Protein AF-A0A3D1Z0B0-F1 (afdb_monomer)

Nearest PDB structures (foldseek):
  8oh5-assembly1_C  TM=4.737E-01  e=5.377E-06  Sporomusa ovata DSM 2662
  5n0j-assembly1_A  TM=8.464E-01  e=1.042E-01  Gloeobacter violaceus
  5n0j-assembly1_B  TM=7.308E-01  e=3.661E-02  Gloeobacter violaceus
  5ode-assembly1_B  TM=6.772E-01  e=7.040E-02  Gloeobacter violaceus
  3l8k-assembly1_A-2  TM=6.356E-01  e=7.909E-01  Saccharolobus solfataricus

Radius of gyration: 23.48 Å; Cα contacts (8 Å, |Δi|>4): 221; chains: 1; bounding box: 60×48×61 Å

Structure (mmCIF, N/CA/C/O backbone):
data_AF-A0A3D1Z0B0-F1
#
_entry.id   AF-A0A3D1Z0B0-F1
#
loop_
_atom_site.group_PDB
_atom_site.id
_atom_site.type_symbol
_atom_site.label_atom_id
_atom_site.label_alt_id
_atom_site.label_comp_id
_atom_site.label_asym_id
_atom_site.label_entity_id
_atom_site.label_seq_id
_atom_site.pdbx_PDB_ins_code
_atom_site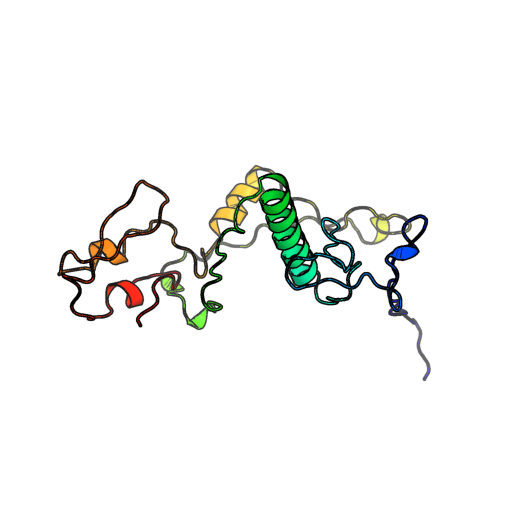.Cartn_x
_atom_site.Cartn_y
_atom_site.Cartn_z
_atom_site.occupancy
_atom_site.B_iso_or_equiv
_atom_site.auth_seq_id
_atom_site.auth_comp_id
_atom_site.auth_asym_id
_atom_site.auth_atom_id
_atom_site.pdbx_PDB_model_num
ATOM 1 N N . MET A 1 1 ? 37.638 -11.831 -15.487 1.00 73.69 1 MET A N 1
ATOM 2 C CA . MET A 1 1 ? 36.680 -12.890 -15.116 1.00 73.69 1 MET A CA 1
ATOM 3 C C . MET A 1 1 ? 36.140 -13.443 -16.421 1.00 73.69 1 MET A C 1
ATOM 5 O O . MET A 1 1 ? 35.772 -12.627 -17.257 1.00 73.69 1 MET A O 1
ATOM 9 N N . GLU A 1 2 ? 36.186 -14.752 -16.646 1.00 87.88 2 GLU A N 1
ATOM 10 C CA . GLU A 1 2 ? 35.577 -15.363 -17.839 1.00 87.88 2 GLU A CA 1
ATOM 11 C C . GLU A 1 2 ? 34.095 -15.653 -17.558 1.00 87.88 2 GLU A C 1
ATOM 13 O O . GLU A 1 2 ? 33.758 -16.053 -16.443 1.00 87.88 2 GLU A O 1
ATOM 18 N N . ALA A 1 3 ? 33.214 -15.383 -18.526 1.00 92.25 3 ALA A N 1
ATOM 19 C CA . ALA A 1 3 ? 31.772 -15.603 -18.416 1.00 92.25 3 ALA A CA 1
ATOM 20 C C . ALA A 1 3 ? 31.154 -15.909 -19.791 1.00 92.25 3 ALA A C 1
ATOM 22 O O . ALA A 1 3 ? 31.514 -15.268 -20.777 1.00 92.25 3 ALA A O 1
ATOM 23 N N . ASP A 1 4 ? 30.185 -16.831 -19.831 1.00 95.62 4 ASP A N 1
ATOM 24 C CA . ASP A 1 4 ? 29.448 -17.214 -21.050 1.00 95.62 4 ASP A CA 1
ATOM 25 C C . ASP A 1 4 ? 28.279 -16.269 -21.375 1.00 95.62 4 ASP A C 1
ATOM 27 O O . ASP A 1 4 ? 27.771 -16.236 -22.495 1.00 95.62 4 ASP A O 1
ATOM 31 N N . THR A 1 5 ? 27.789 -15.514 -20.389 1.00 93.00 5 THR A N 1
ATOM 32 C CA . THR A 1 5 ? 26.677 -14.568 -20.552 1.00 93.00 5 THR A CA 1
ATOM 33 C C . THR A 1 5 ? 26.830 -13.403 -19.587 1.00 93.00 5 THR A C 1
ATOM 35 O O . THR A 1 5 ? 27.118 -13.587 -18.405 1.00 93.00 5 THR A O 1
ATOM 38 N N . ILE A 1 6 ? 26.601 -12.193 -20.096 1.00 91.06 6 ILE A N 1
ATOM 39 C CA . ILE A 1 6 ? 26.592 -10.954 -19.321 1.00 91.06 6 ILE A CA 1
ATOM 40 C C . ILE A 1 6 ? 25.194 -10.353 -19.441 1.00 91.06 6 ILE A C 1
ATOM 42 O O . ILE A 1 6 ? 24.738 -10.069 -20.546 1.00 91.06 6 ILE A O 1
ATOM 46 N N . ILE A 1 7 ? 24.523 -10.154 -18.307 1.00 90.31 7 ILE A N 1
ATOM 47 C CA . ILE A 1 7 ? 23.238 -9.450 -18.234 1.00 90.31 7 ILE A CA 1
ATOM 48 C C . ILE A 1 7 ? 23.517 -8.075 -17.621 1.00 90.31 7 ILE A C 1
ATOM 50 O O . ILE A 1 7 ? 23.744 -7.990 -16.412 1.00 90.31 7 ILE A O 1
ATOM 54 N N . PRO A 1 8 ? 23.571 -7.000 -18.426 1.00 90.56 8 PRO A N 1
ATOM 55 C CA . PRO A 1 8 ? 23.844 -5.672 -17.902 1.00 90.56 8 PRO A CA 1
ATOM 56 C C . PRO A 1 8 ? 22.632 -5.155 -17.118 1.00 90.56 8 PRO A C 1
ATOM 58 O O . PRO A 1 8 ? 21.513 -5.129 -17.629 1.00 90.56 8 PRO A O 1
ATOM 61 N N . ALA A 1 9 ? 22.860 -4.704 -15.884 1.00 90.19 9 ALA A N 1
ATOM 62 C CA . ALA A 1 9 ? 21.860 -4.002 -15.084 1.00 90.19 9 ALA A CA 1
ATOM 63 C C . ALA A 1 9 ? 21.792 -2.532 -15.526 1.00 90.19 9 ALA A C 1
ATOM 65 O O . ALA A 1 9 ? 22.361 -1.646 -14.889 1.00 90.1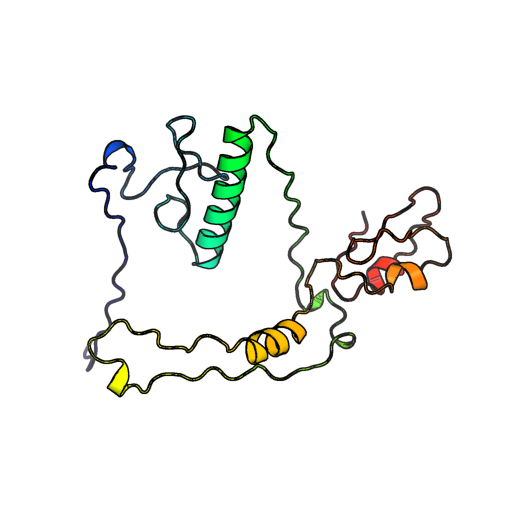9 9 ALA A O 1
ATOM 66 N N . ILE A 1 10 ? 21.169 -2.291 -16.680 1.00 89.06 10 ILE A N 1
ATOM 67 C CA . ILE A 1 10 ? 21.018 -0.945 -17.238 1.00 89.06 10 ILE A CA 1
ATOM 68 C C . ILE A 1 10 ? 19.952 -0.203 -16.425 1.00 89.06 10 ILE A C 1
ATOM 70 O O . ILE A 1 10 ? 18.845 -0.705 -16.242 1.00 89.06 10 ILE A O 1
ATOM 74 N N . GLY A 1 11 ? 20.310 0.977 -15.917 1.00 85.06 11 GLY A N 1
ATOM 75 C CA . GLY A 1 11 ? 19.377 1.864 -15.227 1.00 85.06 11 GLY A CA 1
ATOM 76 C C . GLY A 1 11 ? 18.392 2.545 -16.180 1.00 85.06 11 GLY A C 1
ATOM 77 O O . GLY A 1 11 ? 18.425 2.354 -17.394 1.00 85.06 11 GLY A O 1
ATOM 78 N N . GLN A 1 12 ? 17.535 3.385 -15.616 1.00 83.88 12 GLN A N 1
ATOM 79 C CA . GLN A 1 12 ? 16.580 4.208 -16.356 1.00 83.88 12 GLN A CA 1
ATOM 80 C C . GLN A 1 12 ? 16.857 5.692 -16.112 1.00 83.88 12 GLN A C 1
ATOM 82 O O . GLN A 1 12 ? 17.446 6.055 -15.094 1.00 83.88 12 GLN A O 1
ATOM 87 N N . GLY A 1 13 ? 16.430 6.535 -17.048 1.00 88.50 13 GLY A N 1
ATOM 88 C CA . GLY A 1 13 ? 16.487 7.988 -16.934 1.00 88.50 13 GLY A CA 1
ATOM 89 C C . GLY A 1 13 ? 15.228 8.598 -17.550 1.00 88.50 13 GLY A C 1
ATOM 90 O O . GLY A 1 13 ? 14.777 8.097 -18.587 1.00 88.50 13 GLY A O 1
ATOM 91 N N . PRO A 1 14 ? 14.636 9.638 -16.942 1.00 91.12 14 PRO A N 1
ATOM 92 C CA . PRO A 1 14 ? 13.489 10.308 -17.527 1.00 91.12 14 PRO A CA 1
ATOM 93 C C . PRO A 1 14 ? 13.824 10.954 -18.872 1.00 91.12 14 PRO A C 1
ATOM 95 O O . PRO A 1 14 ? 14.918 11.478 -19.082 1.00 91.12 14 PRO A O 1
ATOM 98 N N . ASN A 1 15 ? 12.850 10.961 -19.778 1.00 92.62 15 ASN A N 1
ATOM 99 C CA . ASN A 1 15 ? 12.904 11.802 -20.965 1.00 92.62 15 ASN A CA 1
ATOM 100 C C . ASN A 1 15 ? 12.218 13.136 -20.652 1.00 92.62 15 ASN A C 1
ATOM 102 O O . ASN A 1 15 ? 10.997 13.185 -20.519 1.00 92.62 15 ASN A O 1
ATOM 106 N N . PHE A 1 16 ? 13.009 14.204 -20.557 1.00 93.69 16 PHE A N 1
ATOM 107 C CA . PHE A 1 16 ? 12.535 15.547 -20.221 1.00 93.69 16 PHE A CA 1
ATOM 108 C C . PHE A 1 16 ? 12.068 16.376 -21.418 1.00 93.69 16 PHE A C 1
ATOM 110 O O . PHE A 1 16 ? 11.834 17.562 -21.236 1.00 93.69 16 PHE A O 1
ATOM 117 N N . GLY A 1 17 ? 11.942 15.816 -22.626 1.00 94.81 17 GLY A N 1
ATOM 118 C CA . GLY A 1 17 ? 11.555 16.598 -23.807 1.00 94.81 17 GLY A CA 1
ATOM 119 C C . GLY A 1 17 ? 10.292 17.445 -23.576 1.00 94.81 17 GLY A C 1
ATOM 120 O O . GLY A 1 17 ? 9.204 16.898 -23.405 1.00 94.81 17 GLY A O 1
ATOM 121 N N . GLY A 1 18 ? 10.440 18.775 -23.576 1.00 93.62 18 GLY A N 1
ATOM 122 C CA . GLY A 1 18 ? 9.375 19.753 -23.297 1.00 93.62 18 GLY A CA 1
ATOM 123 C C . GLY A 1 18 ? 9.112 20.062 -21.813 1.00 93.62 18 GLY A C 1
ATOM 124 O O . GLY A 1 18 ? 8.229 20.861 -21.501 1.00 93.62 18 GLY A O 1
ATOM 125 N N . LEU A 1 19 ? 9.857 19.442 -20.899 1.00 93.56 19 LEU A N 1
ATOM 126 C CA . LEU A 1 19 ? 9.786 19.577 -19.441 1.00 93.56 19 LEU A CA 1
ATOM 127 C C . LEU A 1 19 ? 11.162 19.895 -18.830 1.00 93.56 19 LEU A C 1
ATOM 129 O O . LEU A 1 19 ? 11.363 19.713 -17.632 1.00 93.56 19 LEU A O 1
ATOM 133 N N . GLU A 1 20 ? 12.106 20.400 -19.627 1.00 94.94 20 GLU A N 1
ATOM 134 C CA . GLU A 1 20 ? 13.500 20.633 -19.227 1.00 94.94 20 GLU A CA 1
ATOM 135 C C . GLU A 1 20 ? 13.613 21.583 -18.027 1.00 94.94 20 GLU A C 1
ATOM 137 O O . GLU A 1 20 ? 14.529 21.460 -17.224 1.00 94.94 20 GLU A O 1
ATOM 142 N N . LYS A 1 21 ? 12.650 22.497 -17.851 1.00 94.75 21 LYS A N 1
ATOM 143 C CA . LYS A 1 21 ? 12.609 23.409 -16.695 1.00 94.75 21 LYS A CA 1
ATOM 144 C C . LYS A 1 21 ? 12.440 22.708 -15.340 1.00 94.75 21 LYS A C 1
ATOM 146 O O . LYS A 1 21 ? 12.707 23.330 -14.318 1.00 94.75 21 LYS A O 1
ATOM 151 N N . PHE A 1 22 ? 11.948 21.469 -15.333 1.00 94.69 22 PHE A N 1
ATOM 152 C CA . PHE A 1 22 ? 11.741 20.671 -14.123 1.00 94.69 22 PHE A CA 1
ATOM 153 C C . PHE A 1 22 ? 12.875 19.679 -13.866 1.00 94.69 22 PHE A C 1
ATOM 155 O O . PHE A 1 22 ? 12.840 18.989 -12.849 1.00 94.69 22 PHE A O 1
ATOM 162 N N . GLU A 1 23 ? 13.843 19.582 -14.780 1.00 94.69 23 GLU A N 1
ATOM 163 C CA . GLU A 1 23 ? 15.004 18.719 -14.610 1.00 94.69 23 GLU A CA 1
ATOM 164 C C . GLU A 1 23 ? 15.924 19.293 -13.531 1.00 94.69 23 GLU A C 1
ATOM 166 O O . GLU A 1 23 ? 16.397 20.425 -13.612 1.00 94.69 23 GLU A O 1
ATOM 171 N N . ASP A 1 24 ? 16.161 18.487 -12.505 1.00 93.81 24 ASP A N 1
ATOM 172 C CA . ASP A 1 24 ? 17.084 18.751 -11.418 1.00 93.81 24 ASP A CA 1
ATOM 173 C C . ASP A 1 24 ? 17.893 17.479 -11.161 1.00 93.81 24 ASP A C 1
ATOM 175 O O . ASP A 1 24 ? 17.398 16.488 -10.613 1.00 93.81 24 ASP A O 1
ATOM 179 N N . ASN A 1 25 ? 19.147 17.490 -11.619 1.00 91.81 25 ASN A N 1
ATOM 180 C CA . ASN A 1 25 ? 20.082 16.374 -11.492 1.00 91.81 25 ASN A CA 1
ATOM 181 C C . ASN A 1 25 ? 19.520 15.051 -12.061 1.00 91.81 25 ASN A C 1
ATOM 183 O O . ASN A 1 25 ? 19.650 13.988 -11.447 1.00 91.81 25 ASN A O 1
ATOM 187 N N . GLY A 1 26 ? 18.875 15.124 -13.230 1.00 92.81 26 GLY A N 1
ATOM 188 C CA . GLY A 1 26 ? 18.271 13.981 -13.915 1.00 92.81 26 GLY A CA 1
ATOM 189 C C . GLY A 1 26 ? 16.902 13.532 -13.392 1.00 92.81 26 GLY A C 1
ATOM 190 O O . GLY A 1 26 ? 16.398 12.519 -13.874 1.00 92.81 26 GLY A O 1
ATOM 191 N N . TRP A 1 27 ? 16.281 14.259 -12.456 1.00 95.19 27 TRP A N 1
ATOM 192 C CA . TRP A 1 27 ? 14.971 13.931 -11.865 1.00 95.19 27 TRP A CA 1
ATOM 193 C C . TRP A 1 27 ? 14.082 15.171 -11.729 1.00 95.19 27 TRP A C 1
ATOM 195 O O . TRP A 1 27 ? 14.528 16.282 -11.987 1.00 95.19 27 TRP A O 1
ATOM 205 N N . ILE A 1 28 ? 12.828 14.998 -11.300 1.00 95.88 28 ILE A N 1
ATOM 206 C CA . ILE A 1 28 ? 11.980 16.111 -10.846 1.00 95.88 28 ILE A CA 1
ATOM 207 C C . ILE A 1 28 ? 12.005 16.173 -9.316 1.00 95.88 28 ILE A C 1
ATOM 209 O O . ILE A 1 28 ? 11.590 15.229 -8.637 1.00 95.88 28 ILE A O 1
ATOM 213 N N . THR A 1 29 ? 12.462 17.292 -8.758 1.00 95.94 29 THR A N 1
ATOM 214 C CA . THR A 1 29 ? 12.466 17.505 -7.305 1.00 95.94 29 THR A CA 1
ATOM 215 C C . THR A 1 29 ? 11.061 17.822 -6.795 1.00 95.94 29 THR A C 1
ATOM 217 O O . THR A 1 29 ? 10.437 18.791 -7.230 1.00 95.94 29 THR A O 1
ATOM 220 N N . VAL A 1 30 ? 10.577 17.011 -5.846 1.00 96.56 30 VAL A N 1
ATOM 221 C CA . VAL A 1 30 ? 9.245 17.157 -5.243 1.00 96.56 30 VAL A CA 1
ATOM 222 C C . VAL A 1 30 ? 9.252 17.022 -3.718 1.00 96.56 30 VAL A C 1
ATOM 224 O O . VAL A 1 30 ? 10.146 16.407 -3.126 1.00 96.56 30 VAL A O 1
ATOM 227 N N . ASN A 1 31 ? 8.228 17.580 -3.068 1.00 94.06 31 ASN A N 1
ATOM 228 C CA . ASN A 1 31 ? 7.945 17.348 -1.649 1.00 94.06 31 ASN A CA 1
ATOM 229 C C . ASN A 1 31 ? 7.246 15.985 -1.405 1.00 94.06 31 ASN A C 1
ATOM 231 O O . ASN A 1 31 ? 7.063 15.185 -2.320 1.00 94.06 31 ASN A O 1
ATOM 235 N N . GLU A 1 32 ? 6.841 15.697 -0.161 1.00 91.75 32 GLU A N 1
ATOM 236 C CA . GLU A 1 32 ? 6.175 14.431 0.224 1.00 91.75 32 GLU A CA 1
ATOM 237 C C . GLU A 1 32 ? 4.815 14.182 -0.456 1.00 91.75 32 GLU A C 1
ATOM 239 O O . GLU A 1 32 ? 4.305 13.059 -0.443 1.00 91.75 32 GLU A O 1
ATOM 244 N N . LEU A 1 33 ? 4.224 15.225 -1.038 1.00 92.19 33 LEU A N 1
ATOM 245 C CA . LEU A 1 33 ? 2.953 15.192 -1.757 1.00 92.19 33 LEU A CA 1
ATOM 246 C C . LEU A 1 33 ? 3.156 15.183 -3.279 1.00 92.19 33 LEU A C 1
ATOM 248 O O . LEU A 1 33 ? 2.189 15.130 -4.031 1.00 92.19 33 LEU A O 1
ATOM 252 N N . GLY A 1 34 ? 4.402 15.220 -3.753 1.00 95.06 34 GLY A N 1
ATOM 253 C CA . GLY A 1 34 ? 4.715 15.299 -5.177 1.00 95.06 34 GLY A CA 1
ATOM 254 C C . GLY A 1 34 ? 4.612 16.706 -5.766 1.00 95.06 34 GLY A C 1
ATOM 255 O O . GLY A 1 34 ? 4.636 16.843 -6.982 1.00 95.06 34 GLY A O 1
ATOM 256 N N . GLU A 1 35 ? 4.485 17.758 -4.956 1.00 96.06 35 GLU A N 1
ATOM 257 C CA . GLU A 1 35 ? 4.509 19.133 -5.468 1.00 96.06 35 GLU A CA 1
ATOM 258 C C . GLU A 1 35 ? 5.945 19.552 -5.794 1.00 96.06 35 GLU A C 1
ATOM 260 O O . GLU A 1 35 ? 6.868 19.292 -5.014 1.00 96.06 35 GLU A O 1
ATOM 265 N N . THR A 1 36 ? 6.125 20.191 -6.947 1.00 96.12 36 THR A N 1
ATOM 266 C CA . THR A 1 36 ? 7.413 20.728 -7.403 1.00 96.12 36 THR A CA 1
ATOM 267 C C . THR A 1 36 ? 7.728 22.074 -6.737 1.00 96.12 36 THR A C 1
ATOM 269 O O . THR A 1 36 ? 6.987 22.568 -5.890 1.00 96.12 36 THR A O 1
ATOM 272 N N . THR A 1 37 ? 8.831 22.713 -7.132 1.00 91.50 37 THR A N 1
ATOM 273 C CA . THR A 1 37 ? 9.144 24.093 -6.726 1.00 91.50 37 THR A CA 1
ATOM 274 C C . THR A 1 37 ? 8.244 25.142 -7.388 1.00 91.50 37 THR A C 1
ATOM 276 O O . THR A 1 37 ? 8.201 26.281 -6.923 1.00 91.50 37 THR A O 1
ATOM 279 N N . GLU A 1 38 ? 7.520 24.780 -8.453 1.00 94.19 38 GLU A N 1
ATOM 280 C CA . GLU A 1 38 ? 6.534 25.630 -9.117 1.00 94.19 38 GLU A CA 1
ATOM 281 C C . GLU A 1 38 ? 5.140 25.375 -8.512 1.00 94.19 38 GLU A C 1
ATOM 283 O O . GLU A 1 38 ? 4.612 24.267 -8.655 1.00 94.19 38 GLU A O 1
ATOM 288 N N . PRO A 1 39 ? 4.524 26.373 -7.842 1.00 91.81 39 PRO A N 1
ATOM 289 C CA . PRO A 1 39 ? 3.236 26.195 -7.177 1.00 91.81 39 PRO A CA 1
ATOM 290 C C . PRO A 1 39 ? 2.150 25.673 -8.119 1.00 91.81 39 PRO A C 1
ATOM 292 O O . PRO A 1 39 ? 1.998 26.164 -9.239 1.00 91.81 39 PRO A O 1
ATOM 295 N N . GLY A 1 40 ? 1.375 24.692 -7.651 1.00 93.06 40 GLY A N 1
ATOM 296 C CA . GLY A 1 40 ? 0.313 24.068 -8.447 1.00 93.06 40 GLY A CA 1
ATOM 297 C C . GLY A 1 40 ? 0.813 23.109 -9.535 1.00 93.06 40 GLY A C 1
ATOM 298 O O . GLY A 1 40 ? 0.007 22.610 -10.321 1.00 93.06 40 GLY A O 1
ATOM 299 N N . THR A 1 41 ? 2.119 22.825 -9.584 1.00 96.25 41 THR A N 1
ATOM 300 C CA . THR A 1 41 ? 2.702 21.811 -10.468 1.00 96.25 41 THR A CA 1
ATOM 301 C C . THR A 1 41 ? 3.209 20.621 -9.667 1.00 96.25 41 THR A C 1
ATOM 303 O O . THR A 1 41 ? 3.904 20.782 -8.663 1.00 96.25 41 THR A O 1
ATOM 306 N N . TYR A 1 42 ? 2.901 19.418 -10.150 1.00 96.94 42 TYR A N 1
ATOM 307 C CA . TYR A 1 42 ? 3.146 18.168 -9.443 1.00 96.94 42 TYR A CA 1
AT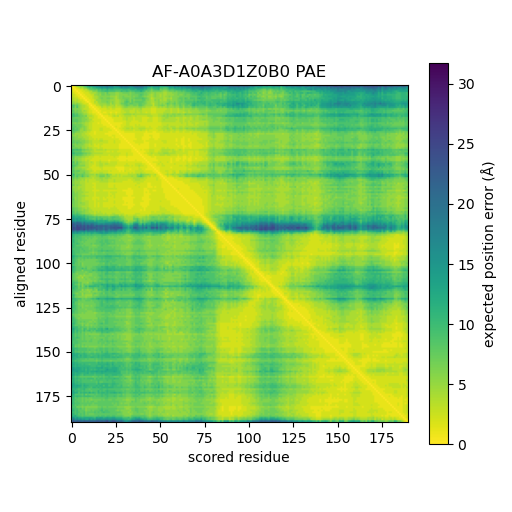OM 308 C C . TYR A 1 42 ? 3.817 17.122 -10.337 1.00 96.94 42 TYR A C 1
ATOM 310 O O . TYR A 1 42 ? 3.606 17.095 -11.549 1.00 96.94 42 TYR A O 1
ATOM 318 N N . ALA A 1 43 ? 4.573 16.218 -9.719 1.00 96.56 43 ALA A N 1
ATOM 319 C CA . ALA A 1 43 ? 5.106 15.008 -10.326 1.00 96.56 43 ALA A CA 1
ATOM 320 C C . ALA A 1 43 ? 5.028 13.842 -9.330 1.00 96.56 43 ALA A C 1
ATOM 322 O O . ALA A 1 43 ? 5.199 14.017 -8.125 1.00 96.56 43 ALA A O 1
ATOM 323 N N . GLY A 1 44 ? 4.779 12.637 -9.836 1.00 94.31 44 GLY A N 1
ATOM 324 C CA . GLY A 1 44 ? 4.681 11.427 -9.024 1.00 94.31 44 GLY A CA 1
ATOM 325 C C . GLY A 1 44 ? 5.277 10.220 -9.737 1.00 94.31 44 GLY A C 1
ATOM 326 O O . GLY A 1 44 ? 5.414 10.208 -10.960 1.00 94.31 44 GLY A O 1
ATOM 327 N N . GLY A 1 45 ? 5.628 9.198 -8.961 1.00 91.69 45 GLY A N 1
ATOM 328 C CA . GLY A 1 45 ? 6.267 7.983 -9.463 1.00 91.69 45 GLY A CA 1
ATOM 329 C C . GLY A 1 45 ? 7.780 8.115 -9.669 1.00 91.69 45 GLY A C 1
ATOM 330 O O . GLY A 1 45 ? 8.432 8.988 -9.091 1.00 91.69 45 GLY A O 1
ATOM 331 N N . ASP A 1 46 ? 8.330 7.239 -10.515 1.00 92.00 46 ASP A N 1
ATOM 332 C CA . ASP A 1 46 ? 9.780 7.052 -10.705 1.00 92.00 46 ASP A CA 1
ATOM 333 C C . ASP A 1 46 ? 10.497 8.225 -11.396 1.00 92.00 46 ASP A C 1
ATOM 335 O O . ASP A 1 46 ? 11.721 8.244 -11.464 1.00 92.00 46 ASP A O 1
ATOM 339 N N . VAL A 1 47 ? 9.762 9.217 -11.911 1.00 93.25 47 VAL A N 1
ATOM 340 C CA . VAL A 1 47 ? 10.346 10.430 -12.517 1.00 93.25 47 VAL A CA 1
ATOM 341 C C . VAL A 1 47 ? 10.917 11.401 -11.473 1.00 93.25 47 VAL A C 1
ATOM 343 O O . VAL A 1 47 ? 11.626 12.351 -11.805 1.00 93.25 47 VAL A O 1
ATOM 346 N N . THR A 1 48 ? 10.578 11.190 -10.204 1.00 95.00 48 THR A N 1
ATOM 347 C CA . THR A 1 48 ? 10.882 12.120 -9.118 1.00 95.00 48 THR A CA 1
ATOM 348 C C . THR A 1 48 ? 12.200 11.800 -8.419 1.00 95.00 48 THR A C 1
ATOM 350 O O . THR A 1 48 ? 12.749 10.708 -8.538 1.00 95.00 48 THR A O 1
ATOM 353 N N . ASN A 1 49 ? 12.682 12.732 -7.597 1.00 91.75 49 ASN A N 1
ATOM 354 C CA . ASN A 1 49 ? 13.818 12.507 -6.699 1.00 91.75 49 ASN A CA 1
ATOM 355 C C . ASN A 1 49 ? 13.518 11.534 -5.530 1.00 91.75 49 ASN A C 1
ATOM 357 O O . ASN A 1 49 ? 14.384 11.300 -4.685 1.00 91.75 49 ASN A O 1
ATOM 361 N N . LYS A 1 50 ? 12.309 10.956 -5.468 1.00 90.19 50 LYS A N 1
ATOM 362 C CA . LYS A 1 50 ? 11.881 9.937 -4.495 1.00 90.19 50 LYS A CA 1
ATOM 363 C C . LYS A 1 50 ? 12.067 8.527 -5.066 1.00 90.19 50 LYS A C 1
ATOM 365 O O . LYS A 1 50 ? 11.124 7.741 -5.132 1.00 90.19 50 LYS A O 1
ATOM 370 N N . LEU A 1 51 ? 13.288 8.224 -5.503 1.00 84.75 51 LEU A N 1
ATOM 371 C CA . LEU A 1 51 ? 13.638 6.921 -6.073 1.00 84.75 51 LEU A CA 1
ATOM 372 C C . LEU A 1 51 ? 13.405 5.799 -5.061 1.00 84.75 51 LEU A C 1
ATOM 374 O O . LEU A 1 51 ? 13.796 5.911 -3.898 1.00 84.75 51 LEU A O 1
ATOM 378 N N . GLY A 1 52 ? 12.826 4.697 -5.524 1.00 87.69 52 GLY A N 1
ATOM 379 C CA . GLY A 1 52 ? 12.525 3.568 -4.666 1.00 87.69 52 GLY A CA 1
ATOM 380 C C . GLY A 1 52 ? 12.030 2.356 -5.437 1.00 87.69 52 GLY A C 1
ATOM 381 O O . GLY A 1 52 ? 12.330 2.138 -6.609 1.00 87.69 52 GLY A O 1
ATOM 382 N N . THR A 1 53 ? 11.281 1.533 -4.732 1.00 92.00 53 THR A N 1
ATOM 383 C CA . THR A 1 53 ? 10.547 0.397 -5.268 1.00 92.00 53 THR A CA 1
ATOM 384 C C . THR A 1 53 ? 9.328 0.861 -6.065 1.00 92.00 53 THR A C 1
ATOM 386 O O . THR A 1 53 ? 8.747 1.913 -5.800 1.00 92.00 53 THR A O 1
ATOM 389 N N . VAL A 1 54 ? 8.844 0.004 -6.968 1.00 91.38 54 VAL A N 1
ATOM 390 C CA . VAL A 1 54 ? 7.579 0.223 -7.696 1.00 91.38 54 VAL A CA 1
ATOM 391 C C . VAL A 1 54 ? 6.421 0.551 -6.742 1.00 91.38 54 VAL A C 1
ATOM 393 O O . VAL A 1 54 ? 5.567 1.377 -7.052 1.00 91.38 54 VAL A O 1
ATOM 396 N N . THR A 1 55 ? 6.388 -0.057 -5.554 1.00 91.50 55 THR A N 1
ATOM 397 C CA . THR A 1 55 ? 5.359 0.218 -4.542 1.00 91.50 55 THR A CA 1
ATOM 398 C C . THR A 1 55 ? 5.438 1.628 -3.963 1.00 91.50 55 THR A C 1
ATOM 400 O O . THR A 1 55 ? 4.398 2.232 -3.705 1.00 91.50 55 THR A O 1
ATOM 403 N N . GLU A 1 56 ? 6.640 2.178 -3.792 1.00 91.25 56 GLU A N 1
ATOM 404 C CA . GLU A 1 56 ? 6.827 3.561 -3.341 1.00 91.25 56 GLU A CA 1
ATOM 405 C C . GLU A 1 56 ? 6.415 4.549 -4.433 1.00 91.25 56 GLU A C 1
ATOM 407 O O . GLU A 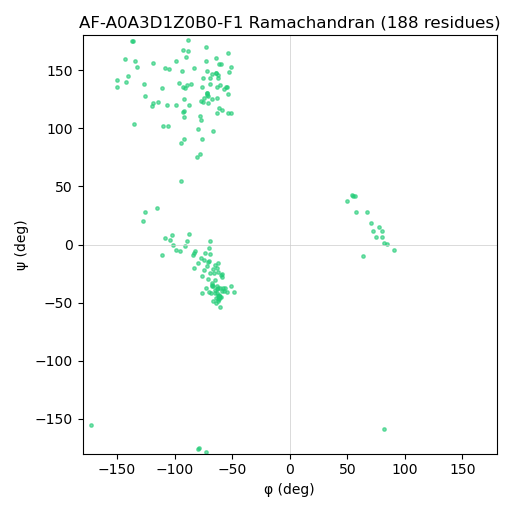1 56 ? 5.700 5.506 -4.142 1.00 91.25 56 GLU A O 1
ATOM 412 N N . ALA A 1 57 ? 6.755 4.264 -5.692 1.00 93.50 57 ALA A N 1
ATOM 413 C CA . ALA A 1 57 ? 6.333 5.060 -6.841 1.00 93.50 57 ALA A CA 1
ATOM 414 C C . ALA A 1 57 ? 4.801 5.109 -6.990 1.00 93.50 57 ALA A C 1
ATOM 416 O O . ALA A 1 57 ? 4.225 6.187 -7.157 1.00 93.50 57 ALA A O 1
ATOM 417 N N . ILE A 1 58 ? 4.127 3.958 -6.862 1.00 94.00 58 ILE A N 1
ATOM 418 C CA . ILE A 1 58 ? 2.657 3.867 -6.851 1.00 94.00 58 ILE A CA 1
ATOM 419 C C . ILE A 1 58 ? 2.076 4.661 -5.673 1.00 94.00 58 ILE A C 1
ATOM 421 O O . ILE A 1 58 ? 1.112 5.411 -5.841 1.00 94.00 58 ILE A O 1
ATOM 425 N N . GLY A 1 59 ? 2.666 4.515 -4.482 1.00 91.12 59 GLY A N 1
ATOM 426 C CA . GLY A 1 59 ? 2.246 5.234 -3.281 1.00 91.12 59 GLY A CA 1
ATOM 427 C C . GLY A 1 59 ? 2.367 6.751 -3.428 1.00 91.12 59 GLY A C 1
ATOM 428 O O . GLY A 1 59 ? 1.431 7.471 -3.079 1.00 91.12 59 GLY A O 1
ATOM 429 N N . LEU A 1 60 ? 3.479 7.237 -3.985 1.00 93.56 60 LEU A N 1
ATOM 430 C CA . LEU A 1 60 ? 3.677 8.652 -4.293 1.00 93.56 60 LEU A CA 1
ATOM 431 C C . LEU A 1 60 ? 2.648 9.134 -5.315 1.00 93.56 60 LEU A C 1
ATOM 433 O O . LEU A 1 60 ? 1.969 10.116 -5.051 1.00 93.56 60 LEU A O 1
ATOM 437 N N . GLY A 1 61 ? 2.457 8.409 -6.422 1.00 94.69 61 GLY A N 1
ATOM 438 C CA . GLY A 1 61 ? 1.466 8.765 -7.441 1.00 94.69 61 GLY A CA 1
ATOM 439 C C . GLY A 1 61 ? 0.053 8.929 -6.871 1.00 94.69 61 GLY A C 1
ATOM 440 O O . GLY A 1 61 ? -0.640 9.888 -7.208 1.00 94.69 61 GLY A O 1
ATOM 441 N N . ARG A 1 62 ? -0.353 8.050 -5.944 1.00 92.88 62 ARG A N 1
ATOM 442 C CA . ARG A 1 62 ? -1.633 8.181 -5.234 1.00 92.88 62 ARG A CA 1
ATOM 443 C C . ARG A 1 62 ? -1.695 9.442 -4.368 1.00 92.88 62 ARG A C 1
ATOM 445 O O . ARG A 1 62 ? -2.657 10.193 -4.486 1.00 92.88 62 ARG A O 1
ATOM 452 N N . LYS A 1 63 ? -0.686 9.684 -3.524 1.00 91.62 63 LYS A N 1
ATOM 453 C CA . LYS A 1 63 ? -0.626 10.887 -2.670 1.00 91.62 63 LYS A CA 1
ATOM 454 C C . LYS A 1 63 ? -0.656 12.167 -3.501 1.00 91.62 63 LYS A C 1
ATOM 456 O O . LYS A 1 63 ? -1.339 13.119 -3.144 1.00 91.62 63 LYS A O 1
ATOM 461 N N . THR A 1 64 ? 0.048 12.170 -4.628 1.00 95.06 64 THR A N 1
ATOM 462 C CA . THR A 1 64 ? 0.072 13.289 -5.567 1.00 95.06 64 THR A CA 1
ATOM 463 C C . THR A 1 64 ? -1.285 13.526 -6.211 1.00 95.06 64 THR A C 1
ATOM 465 O O . THR A 1 64 ? -1.716 14.670 -6.294 1.00 95.06 64 THR A O 1
ATOM 468 N N . ALA A 1 65 ? -2.003 12.471 -6.601 1.00 94.88 65 ALA A N 1
ATOM 469 C CA . ALA A 1 65 ? -3.369 12.609 -7.099 1.00 94.88 65 ALA A CA 1
ATOM 470 C C . ALA A 1 65 ? -4.315 13.206 -6.038 1.00 94.88 65 ALA A C 1
ATOM 472 O O . ALA A 1 65 ? -5.090 14.107 -6.355 1.00 94.88 65 ALA A O 1
ATOM 473 N N . GLU A 1 66 ? -4.217 12.756 -4.782 1.00 93.06 66 GLU A N 1
ATOM 474 C CA . GLU A 1 66 ? -4.989 13.304 -3.654 1.00 93.06 66 GLU A CA 1
ATOM 475 C C . GLU A 1 66 ? -4.638 14.786 -3.389 1.00 93.06 66 GLU A C 1
ATOM 477 O O . GLU A 1 66 ? -5.529 15.596 -3.137 1.00 93.06 66 GLU A O 1
ATOM 482 N N . ALA A 1 67 ? -3.363 15.171 -3.520 1.00 94.00 67 ALA A N 1
ATOM 483 C CA . ALA A 1 67 ? -2.910 16.558 -3.377 1.00 94.00 67 ALA A CA 1
ATOM 484 C C . ALA A 1 67 ? -3.395 17.476 -4.503 1.00 94.00 67 ALA A C 1
ATOM 486 O O . ALA A 1 67 ? -3.839 18.590 -4.228 1.00 94.00 67 ALA A O 1
ATOM 487 N N . ILE A 1 68 ? -3.360 17.003 -5.751 1.00 95.69 68 ILE A N 1
ATOM 488 C CA . ILE A 1 68 ? -3.901 17.734 -6.903 1.00 95.69 68 ILE A CA 1
ATOM 489 C C . ILE A 1 68 ? -5.407 17.967 -6.725 1.00 95.69 68 ILE A C 1
ATOM 491 O O . ILE A 1 68 ? -5.883 19.079 -6.947 1.00 95.69 68 ILE A O 1
ATOM 495 N N . ASP A 1 69 ? -6.157 16.944 -6.306 1.00 95.44 69 ASP A N 1
ATOM 496 C CA . ASP A 1 69 ? -7.605 17.046 -6.088 1.00 95.44 69 ASP A CA 1
ATOM 497 C C . ASP A 1 69 ? -7.947 18.082 -5.001 1.00 95.44 69 ASP A C 1
ATOM 499 O O . ASP A 1 69 ? -8.770 18.970 -5.232 1.00 95.44 69 ASP A O 1
ATOM 503 N N . ALA A 1 70 ? -7.252 18.035 -3.859 1.00 94.06 70 ALA A N 1
ATOM 504 C CA . ALA A 1 70 ? -7.413 19.009 -2.779 1.00 94.06 70 ALA A CA 1
ATOM 505 C C . ALA A 1 70 ? -7.059 20.440 -3.228 1.00 94.06 70 ALA A C 1
ATOM 507 O O . ALA A 1 70 ? -7.823 21.375 -2.976 1.00 94.06 70 ALA A O 1
ATOM 508 N N . TYR A 1 71 ? -5.950 20.609 -3.960 1.00 94.31 71 TYR A N 1
ATOM 509 C CA . TYR A 1 71 ? -5.521 21.902 -4.503 1.00 94.31 71 TYR A CA 1
ATOM 510 C C . TYR A 1 71 ? -6.568 22.509 -5.444 1.00 94.31 71 TYR A C 1
ATOM 512 O O . TYR A 1 71 ? -6.908 23.685 -5.314 1.00 94.31 71 TYR A O 1
ATOM 520 N N . ILE A 1 72 ? -7.128 21.707 -6.358 1.00 95.38 72 ILE A N 1
ATOM 521 C CA . ILE A 1 72 ? -8.160 22.153 -7.306 1.00 95.38 72 ILE A CA 1
ATOM 522 C C . ILE A 1 72 ? -9.447 22.561 -6.579 1.00 95.38 72 ILE A C 1
ATOM 524 O O . ILE A 1 72 ? -10.093 23.535 -6.970 1.00 95.38 72 ILE A O 1
ATOM 528 N N . LYS A 1 73 ? -9.830 21.828 -5.529 1.00 95.44 73 LYS A N 1
ATOM 529 C CA . LYS A 1 73 ? -11.044 22.108 -4.749 1.00 95.44 73 LYS A CA 1
ATOM 530 C C . LYS A 1 73 ? -10.872 23.235 -3.729 1.00 95.44 73 LYS A C 1
ATOM 532 O O . LYS A 1 73 ? -11.871 23.762 -3.245 1.00 95.44 73 LYS A O 1
ATOM 537 N N . GLY A 1 74 ? -9.635 23.616 -3.406 1.00 94.31 74 GLY A N 1
ATOM 538 C CA . GLY A 1 74 ? -9.343 24.517 -2.289 1.00 94.31 74 GLY A CA 1
ATOM 539 C C . GLY A 1 74 ? -9.663 23.887 -0.929 1.00 94.31 74 GLY A C 1
ATOM 540 O O . GLY A 1 74 ? -10.008 24.598 0.013 1.00 94.31 74 GLY A O 1
ATOM 541 N N . GLU A 1 75 ? -9.594 22.558 -0.846 1.00 93.12 75 GLU A N 1
ATOM 542 C CA . GLU A 1 75 ? -9.854 21.780 0.364 1.00 93.12 75 GLU A CA 1
ATOM 543 C C . GLU A 1 75 ? -8.538 21.408 1.057 1.00 93.12 75 GLU A C 1
ATOM 545 O O . GLU A 1 75 ? -7.467 21.379 0.446 1.00 93.12 75 GLU A O 1
ATOM 550 N N . GLU A 1 76 ? -8.606 21.109 2.354 1.00 87.12 76 GLU A N 1
ATOM 551 C CA . GLU A 1 76 ? -7.473 20.490 3.034 1.00 87.12 76 GLU A CA 1
ATOM 552 C C . GLU A 1 76 ? -7.290 19.051 2.545 1.00 87.12 76 GLU A C 1
ATOM 554 O O . GLU A 1 76 ? -8.255 18.321 2.311 1.00 87.12 76 GLU A O 1
ATOM 559 N N . LEU A 1 77 ? -6.031 18.626 2.437 1.00 83.94 77 LEU A N 1
ATOM 560 C CA . LEU A 1 77 ? -5.698 17.236 2.162 1.00 83.94 77 LEU A CA 1
ATOM 561 C C . LEU A 1 77 ? -6.368 16.306 3.184 1.00 83.94 77 LEU A C 1
ATOM 563 O O . LEU A 1 77 ? -6.301 16.577 4.391 1.00 83.94 77 LEU A O 1
ATOM 567 N N . PRO A 1 78 ? -6.960 15.182 2.744 1.00 71.25 78 PRO A N 1
ATOM 568 C CA . PRO A 1 78 ? -7.489 14.202 3.674 1.00 71.25 78 PRO A CA 1
ATOM 569 C C . PRO A 1 78 ? -6.368 13.738 4.607 1.00 71.25 78 PRO A C 1
ATOM 571 O O . PRO A 1 78 ? -5.257 13.422 4.174 1.00 71.25 78 PRO A O 1
ATOM 574 N N . LYS A 1 79 ? -6.653 13.687 5.913 1.00 67.94 79 LYS A N 1
ATOM 575 C CA . LYS A 1 79 ? -5.716 13.123 6.887 1.00 67.94 79 LYS A CA 1
ATOM 576 C C . LYS A 1 79 ? -5.574 11.630 6.619 1.00 67.94 79 LYS A C 1
ATOM 578 O O . LYS A 1 79 ? -6.400 10.830 7.053 1.00 67.94 79 LYS A O 1
ATOM 583 N N . VAL A 1 80 ? -4.520 11.253 5.907 1.00 66.44 80 VAL A N 1
ATOM 584 C CA . VAL A 1 80 ? -4.140 9.852 5.765 1.00 66.44 80 VAL A CA 1
ATOM 585 C C . VAL A 1 80 ? -3.450 9.451 7.062 1.00 66.44 80 VAL A C 1
ATOM 587 O O . VAL A 1 80 ? -2.325 9.865 7.329 1.00 66.44 80 VAL A O 1
ATOM 590 N N . TYR A 1 81 ? -4.134 8.662 7.885 1.00 56.50 81 TYR A N 1
ATOM 591 C CA . TYR A 1 81 ? -3.511 7.944 8.989 1.00 56.50 81 TYR A CA 1
ATOM 592 C C . TYR A 1 81 ? -3.176 6.540 8.485 1.00 56.50 81 TYR A C 1
ATOM 594 O O . TYR A 1 81 ? -4.011 5.644 8.626 1.00 56.50 81 TYR A O 1
ATOM 602 N N . PRO A 1 82 ? -2.005 6.296 7.863 1.00 66.00 82 PRO A N 1
ATOM 603 C CA . PRO A 1 82 ? -1.547 4.926 7.810 1.00 66.00 82 PRO A CA 1
ATOM 604 C C . PRO A 1 82 ? -1.326 4.521 9.268 1.00 66.00 82 PRO A C 1
ATOM 606 O O . PRO A 1 82 ? -0.479 5.093 9.959 1.00 66.00 82 PRO A O 1
ATOM 609 N N . GLY A 1 83 ? -2.138 3.584 9.756 1.00 69.69 83 GLY A N 1
ATOM 610 C CA . GLY A 1 83 ? -1.841 2.907 11.010 1.00 69.69 83 GLY A CA 1
ATOM 611 C C . GLY A 1 83 ? -0.423 2.318 10.967 1.00 69.69 83 GLY A C 1
ATOM 612 O O . GLY A 1 83 ? 0.183 2.219 9.890 1.00 69.69 83 GLY A O 1
ATOM 613 N N . PRO A 1 84 ? 0.143 1.934 12.119 1.00 81.69 84 PRO A N 1
ATOM 614 C CA . PRO A 1 84 ? 1.438 1.270 12.137 1.00 81.69 84 PRO A CA 1
ATOM 615 C C . PRO A 1 84 ? 1.432 0.057 11.197 1.00 81.69 84 PRO A C 1
ATOM 617 O O . PRO A 1 84 ? 0.406 -0.593 10.996 1.00 81.69 84 PRO A O 1
ATOM 620 N N . VAL A 1 85 ? 2.590 -0.252 10.607 1.00 87.19 85 VAL A N 1
ATOM 621 C CA . VAL A 1 85 ? 2.726 -1.420 9.727 1.00 87.19 85 VAL A CA 1
ATOM 622 C C . VAL A 1 85 ? 2.364 -2.681 10.510 1.00 87.19 85 VAL A C 1
ATOM 624 O O . VAL A 1 85 ? 3.070 -3.048 11.447 1.00 87.19 85 VAL A O 1
ATOM 627 N N . VAL A 1 86 ? 1.292 -3.353 10.089 1.00 91.19 86 VAL A N 1
ATOM 628 C CA . VAL A 1 86 ? 0.842 -4.620 10.672 1.00 91.19 86 VAL A CA 1
ATOM 629 C C . VAL A 1 86 ? 1.556 -5.778 9.988 1.00 91.19 86 VAL A C 1
ATOM 631 O O . VAL A 1 86 ? 1.436 -5.975 8.777 1.00 91.19 86 VAL A O 1
ATOM 634 N N . LYS A 1 87 ? 2.301 -6.564 10.765 1.00 93.69 87 LYS A N 1
ATOM 635 C CA . LYS A 1 87 ? 2.935 -7.798 10.295 1.00 93.69 87 LYS A CA 1
ATOM 636 C C . LYS A 1 87 ? 1.991 -8.976 10.493 1.00 93.69 87 LYS A C 1
ATOM 638 O O . LYS A 1 87 ? 1.108 -8.951 11.344 1.00 93.69 87 LYS A O 1
ATOM 643 N N . SER A 1 88 ? 2.242 -10.072 9.782 1.00 92.25 88 SER A N 1
ATOM 644 C CA . SER A 1 88 ? 1.507 -11.325 10.008 1.00 92.25 88 SER A CA 1
ATOM 645 C C . SER A 1 88 ? 1.654 -11.864 11.436 1.00 92.25 88 SER A C 1
ATOM 647 O O . SER A 1 88 ? 0.756 -12.550 11.910 1.00 92.25 88 SER A O 1
ATOM 649 N N . SER A 1 89 ? 2.749 -11.542 12.135 1.00 94.12 89 SER A N 1
ATOM 650 C CA . SER A 1 89 ? 2.939 -11.869 13.557 1.00 94.12 89 SER A CA 1
ATOM 651 C C . SER A 1 89 ? 1.988 -11.127 14.492 1.00 94.12 89 SER A C 1
ATOM 653 O O . SER A 1 89 ? 1.790 -11.571 15.618 1.00 94.12 89 SER A O 1
ATOM 655 N N . ASP A 1 90 ? 1.432 -10.007 14.037 1.00 93.25 90 ASP A N 1
ATOM 656 C CA . ASP A 1 90 ? 0.575 -9.137 14.839 1.00 93.25 90 ASP A CA 1
ATOM 657 C C . ASP A 1 90 ? -0.911 -9.474 14.622 1.00 93.25 90 ASP A C 1
ATOM 659 O O . ASP A 1 90 ? -1.782 -8.913 15.274 1.00 93.25 90 ASP A O 1
ATOM 663 N N . MET A 1 91 ? -1.211 -10.392 13.697 1.00 94.19 91 MET A N 1
ATOM 664 C CA . MET A 1 91 ? -2.560 -10.776 13.284 1.00 94.19 91 MET A CA 1
ATOM 665 C C . MET A 1 91 ? -2.959 -12.135 13.864 1.00 94.19 91 MET A C 1
ATOM 667 O O . MET A 1 91 ? -2.130 -13.036 14.017 1.00 94.19 91 MET A O 1
ATOM 671 N N . ALA A 1 92 ? -4.258 -12.337 14.092 1.00 94.31 92 ALA A N 1
ATOM 672 C CA . ALA A 1 92 ? -4.794 -13.642 14.475 1.00 94.31 92 ALA A CA 1
ATOM 673 C C . ALA A 1 92 ? -4.896 -14.550 13.239 1.00 94.31 92 ALA A C 1
ATOM 675 O O . ALA A 1 92 ? -5.964 -14.727 12.656 1.00 94.31 92 ALA A O 1
ATOM 676 N N . MET A 1 93 ? -3.768 -15.108 12.794 1.00 93.25 93 MET A N 1
ATOM 677 C CA . MET A 1 93 ? -3.693 -15.884 11.547 1.00 93.25 93 MET A CA 1
ATOM 678 C C . MET A 1 93 ? -4.622 -17.109 11.519 1.00 93.25 93 MET A C 1
ATOM 680 O O . MET A 1 93 ? -5.047 -17.527 10.448 1.00 93.25 93 MET A O 1
ATOM 684 N N . ASN A 1 94 ? -4.982 -17.652 12.683 1.00 93.31 94 ASN A N 1
ATOM 685 C CA . ASN A 1 94 ? -5.947 -18.744 12.840 1.00 93.31 94 ASN A CA 1
ATOM 686 C C . ASN A 1 94 ? -7.404 -18.345 12.542 1.00 93.31 94 ASN A C 1
ATOM 688 O O . ASN A 1 94 ? -8.247 -19.228 12.413 1.00 93.31 94 ASN A O 1
ATOM 692 N N . TYR A 1 95 ? -7.709 -17.048 12.456 1.00 94.62 95 TYR A N 1
ATOM 693 C CA . TYR A 1 95 ? -9.020 -16.550 12.037 1.00 94.62 95 TYR A CA 1
ATOM 694 C C . TYR A 1 95 ? -9.268 -16.769 10.537 1.00 94.62 95 TYR A C 1
ATOM 696 O O . TYR A 1 95 ? -10.412 -16.916 10.112 1.00 94.62 95 TYR A O 1
ATOM 704 N N . TYR A 1 96 ? -8.206 -16.778 9.729 1.00 94.25 96 TYR A N 1
ATOM 705 C CA . TYR A 1 96 ? -8.308 -16.792 8.275 1.00 94.25 96 TYR A CA 1
ATOM 706 C C . TYR A 1 96 ? -8.201 -18.210 7.719 1.00 94.25 96 TYR A C 1
ATOM 708 O O . TYR A 1 96 ? -7.351 -19.003 8.128 1.00 94.25 96 TYR A O 1
ATOM 716 N N . GLU A 1 97 ? -9.035 -18.509 6.728 1.00 93.12 97 GLU A N 1
ATOM 717 C CA . GLU A 1 97 ? -8.933 -19.751 5.975 1.00 93.12 97 GLU A CA 1
ATOM 718 C C . GLU A 1 97 ? -7.707 -19.720 5.051 1.00 93.12 97 GLU A C 1
ATOM 720 O O . GLU A 1 97 ? -7.485 -18.773 4.291 1.00 93.12 97 GLU A O 1
ATOM 725 N N . ALA A 1 98 ? -6.898 -20.778 5.100 1.00 92.88 98 ALA A N 1
ATOM 726 C CA . ALA A 1 98 ? -5.741 -20.927 4.230 1.00 92.88 98 ALA A CA 1
ATOM 727 C C . ALA A 1 98 ? -6.183 -21.338 2.817 1.00 92.88 98 ALA A C 1
ATOM 729 O O . ALA A 1 98 ? -6.293 -22.520 2.497 1.00 92.88 98 ALA A O 1
ATOM 730 N N . LEU A 1 99 ? -6.413 -20.344 1.962 1.00 93.81 99 LEU A N 1
ATOM 731 C CA . LEU A 1 99 ? -6.802 -20.548 0.569 1.00 93.81 99 LEU A CA 1
ATOM 732 C C . LEU A 1 99 ? -5.575 -20.574 -0.368 1.00 93.81 99 LEU A C 1
ATOM 734 O O . LEU A 1 99 ? -4.690 -19.706 -0.253 1.00 93.81 99 LEU A O 1
ATOM 738 N N . PRO A 1 100 ? -5.505 -21.527 -1.321 1.00 94.38 100 PRO A N 1
ATOM 739 C CA . PRO A 1 100 ? -4.423 -21.585 -2.298 1.00 94.38 100 PRO A CA 1
ATOM 740 C C . PRO A 1 100 ? -4.438 -20.344 -3.195 1.00 94.38 100 PRO A C 1
ATOM 742 O O . PRO A 1 100 ? -5.490 -19.779 -3.483 1.00 94.38 100 PRO A O 1
ATOM 745 N N . ARG A 1 101 ? -3.256 -19.912 -3.641 1.00 93.62 101 ARG A N 1
ATOM 746 C CA . ARG A 1 101 ? -3.133 -18.805 -4.597 1.00 93.62 101 ARG A CA 1
ATOM 747 C C . ARG A 1 101 ? -3.667 -19.242 -5.960 1.00 93.62 101 ARG A C 1
ATOM 749 O O . ARG A 1 101 ? -3.343 -20.342 -6.406 1.00 93.62 101 ARG A O 1
ATOM 756 N N . VAL A 1 102 ? -4.407 -18.365 -6.637 1.00 93.12 102 VAL A N 1
ATOM 757 C CA . VAL A 1 102 ? -4.808 -18.612 -8.024 1.00 93.12 102 VAL A CA 1
ATOM 758 C C . VAL A 1 102 ? -3.569 -18.570 -8.921 1.00 93.12 102 VAL A C 1
ATOM 760 O O . VAL A 1 102 ? -2.808 -17.598 -8.917 1.00 93.12 102 VAL A O 1
ATOM 763 N N . GLU A 1 103 ? -3.342 -19.639 -9.681 1.00 92.00 103 GLU A N 1
ATOM 764 C CA . GLU A 1 103 ? -2.190 -19.729 -10.573 1.00 92.00 103 GLU A CA 1
ATOM 765 C C . GLU A 1 103 ? -2.362 -18.794 -11.775 1.00 92.00 103 GLU A C 1
ATOM 767 O O . GLU A 1 103 ? -3.396 -18.789 -12.444 1.00 92.00 103 GLU A O 1
ATOM 772 N N . LYS A 1 104 ? -1.332 -17.990 -12.050 1.00 91.56 104 LYS A N 1
ATOM 773 C CA . LYS A 1 104 ? -1.285 -17.147 -13.246 1.00 91.56 104 LYS A CA 1
ATOM 774 C C . LYS A 1 104 ? -0.621 -17.910 -14.378 1.00 91.56 104 LYS A C 1
ATOM 776 O O . LYS A 1 104 ? 0.448 -18.497 -14.195 1.00 91.56 104 LYS A O 1
ATOM 781 N N . SER A 1 105 ? -1.218 -17.848 -15.561 1.00 90.00 105 SER A N 1
ATOM 782 C CA . SER A 1 105 ? -0.572 -18.375 -16.755 1.00 90.00 105 SER A CA 1
ATOM 783 C C . SER A 1 105 ? 0.590 -17.472 -17.168 1.00 90.00 105 SER A C 1
ATOM 785 O O . SER A 1 105 ? 0.594 -16.267 -16.911 1.00 90.00 105 SER A O 1
ATOM 787 N N . HIS A 1 106 ? 1.603 -18.074 -17.778 1.00 94.38 106 HIS A N 1
ATOM 788 C CA . HIS A 1 106 ? 2.759 -17.358 -18.291 1.00 94.38 106 HIS A CA 1
ATOM 789 C C . HIS A 1 106 ? 2.941 -17.722 -19.755 1.00 94.38 106 HIS A C 1
ATOM 791 O O . HIS A 1 106 ? 2.856 -18.899 -20.114 1.00 94.38 106 HIS A O 1
ATOM 797 N N . ILE A 1 107 ? 3.254 -16.740 -20.597 1.00 93.81 107 ILE A N 1
ATOM 798 C CA . ILE A 1 107 ? 3.640 -17.039 -21.977 1.00 93.81 107 ILE A CA 1
ATOM 799 C C . ILE A 1 107 ? 4.953 -17.836 -21.985 1.00 93.81 107 ILE A C 1
ATOM 801 O O . ILE A 1 107 ? 5.811 -17.674 -21.105 1.00 93.81 107 ILE A O 1
ATOM 805 N N . SER A 1 108 ? 5.117 -18.724 -22.965 1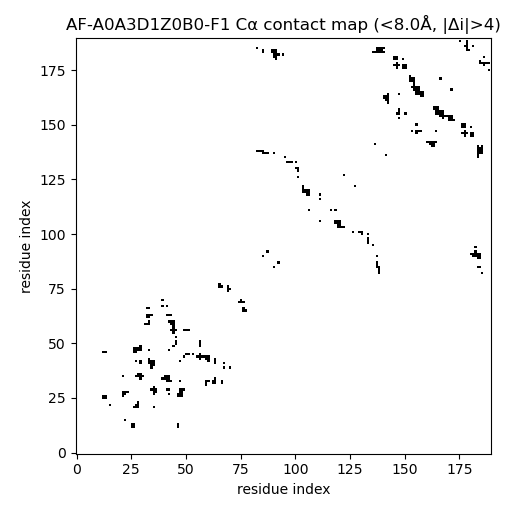.00 93.81 108 SER A N 1
ATOM 806 C CA . SER A 1 108 ? 6.318 -19.557 -23.095 1.00 93.81 108 SER A CA 1
ATOM 807 C C . SER A 1 108 ? 7.571 -18.702 -23.302 1.00 93.81 108 SER A C 1
ATOM 809 O O . SER A 1 108 ? 7.491 -17.583 -23.800 1.00 93.81 108 SER A O 1
ATOM 811 N N . VAL A 1 109 ? 8.750 -19.218 -22.942 1.00 93.31 109 VAL A N 1
ATOM 812 C CA . VAL A 1 109 ? 10.018 -18.481 -23.120 1.00 93.31 109 VAL A CA 1
ATOM 813 C C . VAL A 1 109 ? 10.250 -18.102 -24.584 1.00 93.31 109 VAL A C 1
ATOM 815 O O . VAL A 1 109 ? 10.724 -17.004 -24.860 1.00 93.31 109 VAL A O 1
ATOM 818 N N . ASP A 1 110 ? 9.878 -18.973 -25.521 1.00 94.50 110 ASP A N 1
ATOM 819 C CA . ASP A 1 110 ? 10.015 -18.690 -26.949 1.00 94.50 110 ASP A CA 1
ATOM 820 C C . ASP A 1 110 ? 9.088 -17.566 -27.418 1.00 94.50 110 ASP A C 1
ATOM 822 O O . ASP A 1 110 ? 9.509 -16.743 -28.226 1.00 94.50 110 ASP A O 1
ATOM 826 N N . ALA A 1 111 ? 7.877 -17.471 -26.860 1.00 92.25 111 ALA A N 1
ATOM 827 C CA . ALA A 1 111 ? 6.935 -16.398 -27.172 1.00 92.25 111 ALA A CA 1
ATOM 828 C C . ALA A 1 111 ? 7.346 -15.031 -26.597 1.00 92.25 111 ALA A C 1
ATOM 830 O O . ALA A 1 111 ? 6.872 -14.015 -27.086 1.00 92.25 111 ALA A O 1
ATOM 831 N N . ARG A 1 112 ? 8.243 -14.980 -25.601 1.00 92.62 112 ARG A N 1
ATOM 832 C CA . ARG A 1 112 ? 8.755 -13.721 -25.011 1.00 92.62 112 ARG A CA 1
ATOM 833 C C . ARG A 1 112 ? 9.803 -13.030 -25.886 1.00 92.62 112 ARG A C 1
ATOM 835 O O . ARG A 1 112 ? 10.245 -11.927 -25.577 1.00 92.62 112 ARG A O 1
ATOM 842 N N . LYS A 1 113 ? 10.312 -13.710 -26.918 1.00 92.06 113 LYS A N 1
ATOM 843 C CA . LYS A 1 113 ? 11.464 -13.232 -27.689 1.00 92.06 113 LYS A CA 1
ATOM 844 C C . LYS A 1 113 ? 11.045 -12.119 -28.649 1.00 92.06 113 LYS A C 1
ATOM 846 O O . LYS A 1 113 ? 10.222 -12.333 -29.531 1.00 92.06 113 LYS A O 1
ATOM 851 N N . GLY A 1 114 ? 11.698 -10.963 -28.532 1.00 90.31 114 GLY A N 1
ATOM 852 C CA . GLY A 1 114 ? 11.595 -9.874 -29.510 1.00 90.31 114 GLY A CA 1
ATOM 853 C C . GLY A 1 114 ? 10.323 -9.028 -29.417 1.00 90.31 114 GLY A C 1
ATOM 854 O O . GLY A 1 114 ? 10.040 -8.280 -30.348 1.00 90.31 114 GLY A O 1
ATOM 855 N N . ASN A 1 115 ? 9.575 -9.127 -28.319 1.00 92.00 115 ASN A N 1
ATOM 856 C CA . ASN A 1 115 ? 8.409 -8.292 -28.039 1.00 92.00 115 ASN A CA 1
ATOM 857 C C . ASN A 1 115 ? 8.423 -7.812 -26.578 1.00 92.00 115 ASN A C 1
ATOM 859 O O . ASN A 1 115 ? 9.299 -8.178 -25.794 1.00 92.00 115 ASN A O 1
ATOM 863 N N . PHE A 1 116 ? 7.452 -6.966 -26.245 1.00 89.81 116 PHE A N 1
ATOM 864 C CA . PHE A 1 116 ? 7.203 -6.462 -24.893 1.00 89.81 116 PHE A CA 1
ATOM 865 C C . PHE A 1 116 ? 5.840 -6.947 -24.382 1.00 89.81 116 PHE A C 1
ATOM 867 O O . PHE A 1 116 ? 5.164 -6.236 -23.640 1.00 89.81 116 PHE A O 1
ATOM 874 N N . ASP A 1 117 ? 5.414 -8.135 -24.818 1.00 91.75 117 ASP A N 1
ATOM 875 C CA . ASP A 1 117 ? 4.120 -8.688 -24.436 1.00 91.75 117 ASP A CA 1
ATOM 876 C C . ASP A 1 117 ? 4.106 -9.024 -22.939 1.00 91.75 117 ASP A C 1
ATOM 878 O O . ASP A 1 117 ? 5.120 -9.415 -22.346 1.00 91.75 117 ASP A O 1
ATOM 882 N N . GLU A 1 118 ? 2.941 -8.871 -22.309 1.00 91.56 118 GLU A N 1
ATOM 883 C CA . GLU A 1 118 ? 2.783 -9.139 -20.883 1.00 91.56 118 GLU A CA 1
ATOM 884 C C . GLU A 1 118 ? 3.098 -10.611 -20.578 1.00 91.56 118 GLU A C 1
ATOM 886 O O . GLU A 1 118 ? 2.438 -11.537 -21.054 1.00 91.56 118 GLU A O 1
ATOM 891 N N . VAL A 1 119 ? 4.137 -10.836 -19.770 1.00 93.81 119 VAL A N 1
ATOM 892 C CA . VAL A 1 119 ? 4.643 -12.191 -19.521 1.00 93.81 119 VAL A CA 1
ATOM 893 C C . VAL A 1 119 ? 3.708 -12.997 -18.624 1.00 93.81 119 VAL A C 1
ATOM 895 O O . VAL A 1 119 ? 3.569 -14.210 -18.796 1.00 93.81 119 VAL A O 1
ATOM 898 N N . VAL A 1 120 ? 3.115 -12.324 -17.640 1.00 93.19 120 VAL A N 1
ATOM 899 C CA . VAL A 1 120 ? 2.245 -12.906 -16.620 1.00 93.19 120 VAL A CA 1
ATOM 900 C C . VAL A 1 120 ? 0.820 -12.498 -16.951 1.00 93.19 120 VAL A C 1
ATOM 902 O O . VAL A 1 120 ? 0.523 -11.313 -16.950 1.00 93.19 120 VAL A O 1
ATOM 905 N N . SER A 1 121 ? -0.074 -13.453 -17.194 1.00 88.06 121 SER A N 1
ATOM 906 C CA . SER A 1 121 ? -1.449 -13.114 -17.558 1.00 88.06 121 SER A CA 1
ATOM 907 C C . SER A 1 121 ? -2.166 -12.343 -16.450 1.00 88.06 121 SER A C 1
ATOM 909 O O . SER A 1 121 ? -2.045 -12.671 -15.260 1.00 88.06 121 SER A O 1
ATOM 911 N N . THR A 1 122 ? -3.007 -11.394 -16.851 1.00 90.56 122 THR A N 1
ATOM 912 C CA . THR A 1 122 ? -4.028 -10.819 -15.974 1.00 90.56 122 THR A CA 1
ATOM 913 C C . THR A 1 122 ? -4.994 -11.897 -15.478 1.00 90.56 122 THR A C 1
ATOM 915 O O . THR A 1 122 ? -5.142 -12.972 -16.065 1.00 90.56 122 THR A O 1
ATOM 918 N N . PHE A 1 123 ? -5.624 -11.638 -14.334 1.00 91.62 123 PHE A N 1
ATOM 919 C CA . PHE A 1 123 ? -6.654 -12.524 -13.809 1.00 91.62 123 PHE A CA 1
ATOM 920 C C . PHE A 1 123 ? -7.960 -12.353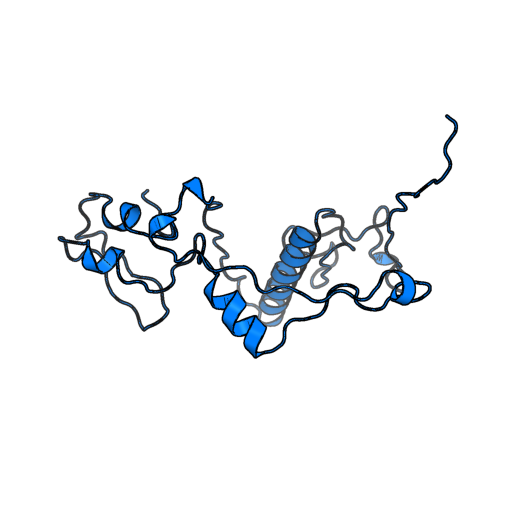 -14.595 1.00 91.62 123 PHE A C 1
ATOM 922 O O . PHE A 1 123 ? -8.327 -11.237 -14.957 1.00 91.62 123 PHE A O 1
ATOM 929 N N . SER A 1 124 ? -8.685 -13.458 -14.800 1.00 91.88 124 SER A N 1
ATOM 930 C CA . SER A 1 124 ? -10.099 -13.401 -15.190 1.00 91.88 124 SER A CA 1
ATOM 931 C C . SER A 1 124 ? -10.934 -12.754 -14.079 1.00 91.88 124 SER A C 1
ATOM 933 O O . SER A 1 124 ? -10.507 -12.731 -12.922 1.00 91.88 124 SER A O 1
ATOM 935 N N . ASN A 1 125 ? -12.136 -12.268 -14.394 1.00 92.75 125 ASN A N 1
ATOM 936 C CA . ASN A 1 125 ? -13.028 -11.689 -13.383 1.00 92.75 125 ASN A CA 1
ATOM 937 C C . ASN A 1 125 ? -13.323 -12.684 -12.251 1.00 92.75 125 ASN A C 1
ATOM 939 O O . ASN A 1 125 ? -13.312 -12.316 -11.078 1.00 92.75 125 ASN A O 1
ATOM 943 N N . GLU A 1 126 ? -13.521 -13.955 -12.592 1.00 93.31 126 GLU A N 1
ATOM 944 C CA . GLU A 1 126 ? -13.740 -15.036 -11.637 1.00 93.31 126 GLU A CA 1
ATOM 945 C C . GLU A 1 126 ? -12.501 -15.240 -10.754 1.00 93.31 126 GLU A C 1
ATOM 947 O O . GLU A 1 126 ? -12.600 -15.288 -9.529 1.00 93.31 126 GLU A O 1
ATOM 952 N N . SER A 1 127 ? -11.311 -15.279 -11.361 1.00 93.75 127 SER A N 1
ATOM 953 C CA . SER A 1 127 ? -10.039 -15.406 -10.641 1.00 93.75 127 SER A CA 1
ATOM 954 C C . SER A 1 127 ? -9.755 -14.222 -9.714 1.00 93.75 127 SER A C 1
ATOM 956 O O . SER A 1 127 ? -9.206 -14.428 -8.636 1.00 93.75 127 SER A O 1
ATOM 958 N N . VAL A 1 128 ? -10.130 -12.997 -10.101 1.00 94.38 128 VAL A N 1
ATOM 959 C CA . VAL A 1 128 ? -10.000 -11.807 -9.242 1.00 94.38 128 VAL A CA 1
ATOM 960 C C . VAL A 1 128 ? -10.846 -11.967 -7.983 1.00 94.38 128 VAL A C 1
ATOM 962 O O . VAL A 1 128 ? -10.365 -11.679 -6.887 1.00 94.38 128 VAL A O 1
ATOM 965 N N . VAL A 1 129 ? -12.084 -12.450 -8.120 1.00 94.81 129 VAL A N 1
ATOM 966 C CA . VAL A 1 129 ? -12.964 -12.690 -6.970 1.00 94.81 129 VAL A CA 1
ATOM 967 C C . VAL A 1 129 ? -12.361 -13.749 -6.049 1.00 94.81 129 VAL A C 1
ATOM 969 O O . VAL A 1 129 ? -12.278 -13.512 -4.845 1.00 94.81 129 VAL A O 1
ATOM 972 N N . GLU A 1 130 ? -11.876 -14.872 -6.581 1.00 94.25 130 GLU A N 1
ATOM 973 C CA . GLU A 1 130 ? -11.240 -15.912 -5.757 1.00 94.25 130 GLU A CA 1
ATOM 974 C C . GLU A 1 130 ? -9.964 -15.420 -5.061 1.00 94.25 130 GLU A C 1
ATOM 976 O O . GLU A 1 130 ? -9.780 -15.658 -3.867 1.00 94.25 130 GLU A O 1
ATOM 981 N N . GLU A 1 131 ? -9.114 -14.662 -5.754 1.00 94.50 131 GLU A N 1
ATOM 982 C CA . GLU A 1 131 ? -7.901 -14.103 -5.155 1.00 94.50 131 GLU A CA 1
ATOM 983 C C . GLU A 1 131 ? -8.235 -13.047 -4.081 1.00 94.50 131 GLU A C 1
ATOM 985 O O . GLU A 1 131 ? -7.554 -12.971 -3.058 1.00 94.50 131 GLU A O 1
ATOM 990 N N . SER A 1 132 ? -9.322 -12.282 -4.248 1.00 93.62 132 SER A N 1
ATOM 991 C CA . SER A 1 132 ? -9.769 -11.280 -3.266 1.00 93.62 132 SER A CA 1
ATOM 992 C C . SER A 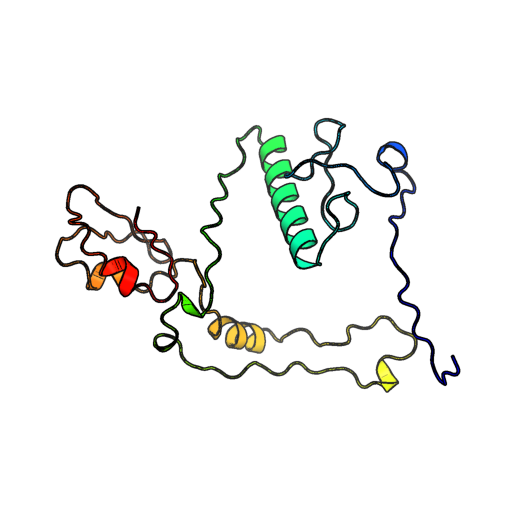1 132 ? -10.204 -11.891 -1.931 1.00 93.62 132 SER A C 1
ATOM 994 O O . SER A 1 132 ? -9.977 -11.287 -0.882 1.00 93.62 132 SER A O 1
ATOM 996 N N . LYS A 1 133 ? -10.735 -13.123 -1.937 1.00 93.19 133 LYS A N 1
ATOM 997 C CA . LYS A 1 133 ? -11.092 -13.859 -0.710 1.00 93.19 133 LYS A CA 1
ATOM 998 C C . LYS A 1 133 ? -9.873 -14.198 0.148 1.00 93.19 133 LYS A C 1
ATOM 1000 O O . LYS A 1 133 ? -10.022 -14.490 1.328 1.00 93.19 133 LYS A O 1
ATOM 1005 N N . ARG A 1 134 ? -8.664 -14.140 -0.424 1.00 93.81 134 ARG A N 1
ATOM 1006 C CA . ARG A 1 134 ? -7.397 -14.346 0.294 1.00 93.81 134 ARG A CA 1
ATOM 1007 C C . ARG A 1 134 ? -6.920 -13.091 1.030 1.00 93.81 134 ARG A C 1
ATOM 1009 O O . ARG A 1 134 ? -5.893 -13.145 1.707 1.00 93.81 134 ARG A O 1
ATOM 1016 N N . CYS A 1 135 ? -7.602 -11.953 0.866 1.00 92.88 135 CYS A N 1
ATOM 1017 C CA . CYS A 1 135 ? -7.252 -10.716 1.551 1.00 92.88 135 CYS A CA 1
ATOM 1018 C C . CYS A 1 135 ? -7.406 -10.884 3.066 1.00 92.88 135 CYS A C 1
ATOM 1020 O O . CYS A 1 135 ? -8.471 -11.241 3.560 1.00 92.88 135 CYS A O 1
ATOM 1022 N N . LEU A 1 136 ? -6.342 -10.576 3.806 1.00 93.94 136 LEU A N 1
ATOM 1023 C CA . LEU A 1 136 ? -6.331 -10.657 5.268 1.00 93.94 136 LEU A CA 1
ATOM 1024 C C . LEU A 1 136 ? -6.755 -9.341 5.939 1.00 93.94 136 LEU A C 1
ATOM 1026 O O . LEU A 1 136 ? -6.747 -9.246 7.161 1.00 93.94 136 LEU A O 1
ATOM 1030 N N . SER A 1 137 ? -7.057 -8.300 5.154 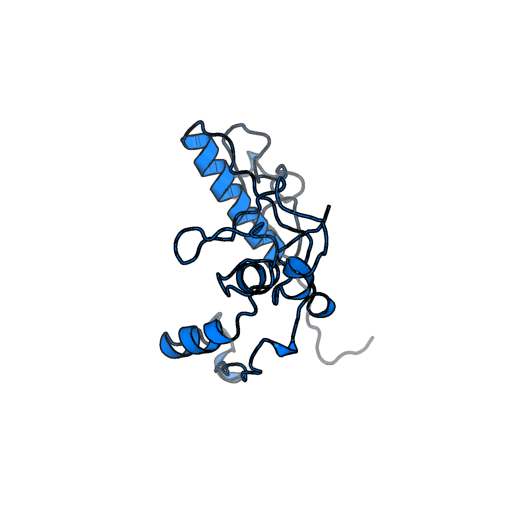1.00 92.75 137 SER A N 1
ATOM 1031 C CA . SER A 1 137 ? -7.382 -6.957 5.649 1.00 92.75 137 SER A CA 1
ATOM 1032 C C . SER A 1 137 ? -6.361 -6.423 6.669 1.00 92.75 137 SER A C 1
ATOM 1034 O O . SER A 1 137 ? -6.737 -5.800 7.655 1.00 92.75 137 SER A O 1
ATOM 1036 N N . CYS A 1 138 ? -5.066 -6.704 6.474 1.00 91.38 138 CYS A N 1
ATOM 1037 C CA . CYS A 1 138 ? -3.999 -6.409 7.437 1.00 91.38 138 CYS A CA 1
ATOM 1038 C C . CYS A 1 138 ? -3.998 -4.928 7.860 1.00 91.38 138 CYS A C 1
ATOM 1040 O O . CYS A 1 138 ? -3.739 -4.044 7.045 1.00 91.38 138 CYS A O 1
ATOM 1042 N N . GLY A 1 139 ? -4.310 -4.661 9.130 1.00 91.06 139 GLY A N 1
ATOM 1043 C CA . GLY A 1 139 ? -4.405 -3.310 9.684 1.00 91.06 139 GLY A CA 1
ATOM 1044 C C . GLY A 1 139 ? -5.623 -2.498 9.243 1.00 91.06 139 GLY A C 1
ATOM 1045 O O . GLY A 1 139 ? -5.665 -1.304 9.507 1.00 91.06 139 GLY A O 1
ATOM 1046 N N . MET A 1 140 ? -6.618 -3.111 8.595 1.00 91.25 140 MET A N 1
ATOM 1047 C CA . MET A 1 140 ? -7.830 -2.441 8.114 1.00 91.25 140 MET A CA 1
ATOM 1048 C C . MET A 1 140 ? -9.074 -3.151 8.649 1.00 91.25 140 MET A C 1
ATOM 1050 O O . MET A 1 140 ? -9.215 -4.367 8.508 1.00 91.25 140 MET A O 1
ATOM 1054 N N . CYS A 1 141 ? -9.996 -2.414 9.271 1.00 92.88 141 CYS A N 1
ATOM 1055 C CA . CYS A 1 141 ? -11.253 -2.989 9.745 1.00 92.88 141 CYS A CA 1
ATOM 1056 C C . CYS A 1 141 ? -12.087 -3.516 8.567 1.00 92.88 141 CYS A C 1
ATOM 1058 O O . CYS A 1 141 ? -12.238 -2.831 7.561 1.00 92.88 141 CYS A O 1
ATOM 1060 N N . PHE A 1 142 ? -12.653 -4.715 8.715 1.00 93.88 142 PHE A N 1
ATOM 1061 C CA . PHE A 1 142 ? -13.529 -5.346 7.718 1.00 93.88 142 PHE A CA 1
ATOM 1062 C C . PHE A 1 142 ? -14.887 -5.755 8.308 1.00 93.88 142 PHE A C 1
ATOM 1064 O O . PHE A 1 142 ? -15.511 -6.710 7.854 1.00 93.88 142 PHE A O 1
ATOM 1071 N N . ASP A 1 143 ? -15.332 -5.042 9.347 1.00 95.69 143 ASP A N 1
ATOM 1072 C CA . ASP A 1 143 ? -16.646 -5.225 9.975 1.00 95.69 143 ASP A CA 1
ATOM 1073 C C . ASP A 1 143 ? -16.933 -6.670 10.458 1.00 95.69 143 ASP A C 1
ATOM 1075 O O . ASP A 1 143 ? -18.021 -7.218 10.288 1.00 95.69 143 ASP A O 1
ATOM 1079 N N . CYS A 1 144 ? -15.939 -7.334 11.065 1.00 95.44 144 CYS A N 1
ATOM 1080 C CA . CYS A 1 144 ? -16.085 -8.734 11.492 1.00 95.44 144 CYS A CA 1
ATOM 1081 C C . CYS A 1 144 ? -16.948 -8.931 12.752 1.00 95.44 144 CYS A C 1
ATOM 1083 O O . CYS A 1 144 ? -17.446 -10.027 12.999 1.00 95.44 144 CYS A O 1
ATOM 1085 N N . GLY A 1 145 ? -17.105 -7.891 13.579 1.00 96.06 145 GLY A N 1
ATOM 1086 C CA . GLY A 1 145 ? -17.925 -7.930 14.794 1.00 96.06 145 GLY A CA 1
ATOM 1087 C C . GLY A 1 145 ? -17.284 -8.536 16.042 1.00 96.06 145 GLY A C 1
ATOM 1088 O O . GLY A 1 145 ? -17.942 -8.551 17.087 1.00 96.06 145 GLY A O 1
ATOM 1089 N N . ASN A 1 146 ? -16.023 -8.977 15.996 1.00 96.56 146 ASN A N 1
ATOM 1090 C CA . ASN A 1 146 ? -15.348 -9.541 17.173 1.00 96.56 146 ASN A CA 1
ATOM 1091 C C . ASN A 1 146 ? -15.251 -8.518 18.313 1.00 96.56 146 ASN A C 1
ATOM 1093 O O . ASN A 1 146 ? -15.739 -8.770 19.412 1.00 96.56 146 ASN A O 1
ATOM 1097 N N . CYS A 1 147 ? -14.699 -7.331 18.050 1.00 96.75 147 CYS A N 1
ATOM 1098 C CA . CYS A 1 147 ? -14.519 -6.297 19.074 1.00 96.75 147 CYS A CA 1
ATOM 1099 C C . CYS A 1 147 ? -15.834 -5.914 19.773 1.00 96.75 147 CYS A C 1
ATOM 1101 O O . CYS A 1 147 ? -15.847 -5.720 20.987 1.00 96.75 147 CYS A O 1
ATOM 1103 N N . TYR A 1 148 ? -16.939 -5.872 19.023 1.00 97.06 148 TYR A N 1
ATOM 1104 C CA . TYR A 1 148 ? -18.279 -5.649 19.555 1.00 97.06 148 TYR A CA 1
ATOM 1105 C C . TYR A 1 148 ? -18.744 -6.804 20.444 1.00 97.06 148 TYR A C 1
ATOM 1107 O O . TYR A 1 148 ? -19.192 -6.580 21.564 1.00 97.06 148 TYR A O 1
ATOM 1115 N N . SER A 1 149 ? -18.594 -8.042 19.970 1.00 96.31 149 SER A N 1
ATOM 1116 C CA . SER A 1 149 ? -19.076 -9.241 20.667 1.00 96.31 149 SER A CA 1
ATOM 1117 C C . SER A 1 149 ? -18.323 -9.513 21.974 1.00 96.31 149 SER A C 1
ATOM 1119 O O . SER A 1 149 ? -18.921 -9.952 22.953 1.00 96.31 149 SER A O 1
ATOM 1121 N N . PHE A 1 150 ? -17.021 -9.220 22.018 1.00 96.25 150 PHE A N 1
ATOM 1122 C CA . PHE A 1 150 ? -16.183 -9.423 23.204 1.00 96.25 150 PHE A CA 1
ATOM 1123 C C . PHE A 1 150 ? -16.238 -8.267 24.214 1.00 96.25 150 PHE A C 1
ATOM 1125 O O . PHE A 1 150 ? -15.725 -8.391 25.332 1.00 96.25 150 PHE A O 1
ATOM 1132 N N . CYS A 1 151 ? -16.863 -7.140 23.866 1.00 97.12 151 CYS A N 1
ATOM 1133 C CA . CYS A 1 151 ? -16.968 -6.005 24.770 1.00 97.12 151 CYS A CA 1
ATOM 1134 C C . CYS A 1 151 ? -18.090 -6.202 25.802 1.00 97.12 151 CYS A C 1
ATOM 1136 O O . CYS A 1 151 ? -19.254 -5.901 25.554 1.00 97.12 151 CYS A O 1
ATOM 1138 N N . SER A 1 152 ? -17.734 -6.625 27.018 1.00 96.31 152 SER A N 1
ATOM 1139 C CA . SER A 1 152 ? -18.696 -6.770 28.128 1.00 96.31 152 SER A CA 1
ATOM 1140 C C . SER A 1 152 ? -19.160 -5.441 28.744 1.00 96.31 152 SER A C 1
ATOM 1142 O O . SER A 1 152 ? -20.046 -5.442 29.592 1.00 96.31 152 SER A O 1
ATOM 1144 N N . TYR A 1 153 ? -18.556 -4.320 28.342 1.00 96.06 153 TYR A N 1
ATOM 1145 C CA . TYR A 1 153 ? -18.780 -2.996 28.934 1.00 96.06 153 TYR A CA 1
ATOM 1146 C C . TYR A 1 153 ? -19.564 -2.048 28.020 1.00 96.06 153 TYR A C 1
ATOM 1148 O O . TYR A 1 153 ? -19.725 -0.882 28.359 1.00 96.06 153 TYR A O 1
ATOM 1156 N N . ASN A 1 154 ? -20.053 -2.532 26.869 1.00 95.06 154 ASN A N 1
ATOM 1157 C CA . ASN A 1 154 ? -20.765 -1.717 25.875 1.00 95.06 154 ASN A CA 1
ATOM 1158 C C . ASN A 1 154 ? -19.945 -0.513 25.350 1.00 95.06 154 ASN A C 1
ATOM 1160 O O . ASN A 1 154 ? -20.499 0.498 24.919 1.00 95.06 154 ASN A O 1
ATOM 1164 N N . ALA A 1 155 ? -18.615 -0.643 25.365 1.00 97.19 155 ALA A N 1
ATOM 1165 C CA . ALA A 1 155 ? -17.677 0.379 24.911 1.00 97.19 155 ALA A CA 1
ATOM 1166 C C . ALA A 1 155 ? -17.441 0.370 23.394 1.00 97.19 155 ALA A C 1
ATOM 1168 O O . ALA A 1 155 ? -16.778 1.264 22.883 1.00 97.19 155 ALA A O 1
ATOM 1169 N N . VAL A 1 156 ? -17.961 -0.624 22.669 1.00 97.38 156 VAL A N 1
ATOM 1170 C CA . VAL A 1 156 ? -17.821 -0.745 21.213 1.00 97.38 156 VAL A CA 1
ATOM 1171 C C . VAL A 1 156 ? -19.199 -0.598 20.572 1.00 97.38 156 VAL A C 1
ATOM 1173 O O . VAL A 1 156 ? -20.115 -1.351 20.902 1.00 97.38 156 VAL A O 1
ATOM 1176 N N . GLY A 1 157 ? -19.360 0.368 19.670 1.00 95.81 157 GLY A N 1
ATOM 1177 C CA . GLY A 1 157 ? -20.600 0.622 18.934 1.00 95.81 157 GLY A CA 1
ATOM 1178 C C . GLY A 1 157 ? -20.499 0.237 17.458 1.00 95.81 157 GLY A C 1
ATOM 1179 O O . GLY A 1 157 ? -19.416 0.242 16.872 1.00 95.81 157 GLY A O 1
ATOM 1180 N N . LYS A 1 158 ? -21.641 -0.125 16.864 1.00 95.19 158 LYS A N 1
ATOM 1181 C CA . LYS A 1 158 ? -21.757 -0.479 15.444 1.00 95.19 158 LYS A CA 1
ATOM 1182 C C . LYS A 1 158 ? -22.103 0.751 14.613 1.00 95.19 158 LYS A C 1
ATOM 1184 O O . LYS A 1 158 ? -23.129 1.379 14.866 1.00 95.19 158 LYS A O 1
ATOM 1189 N N . LEU A 1 159 ? -21.283 1.024 13.607 1.00 94.81 159 LEU A N 1
ATOM 1190 C CA . LEU A 1 159 ? -21.591 1.945 12.516 1.00 94.81 159 LEU A CA 1
ATOM 1191 C C . LEU A 1 159 ? -22.316 1.191 11.378 1.00 94.81 159 LEU A C 1
ATOM 1193 O O . LEU A 1 159 ? -22.552 -0.020 11.503 1.00 94.81 159 LEU A O 1
ATOM 1197 N N . PRO A 1 160 ? -22.757 1.872 10.301 1.00 96.00 160 PRO A N 1
ATOM 1198 C CA . PRO A 1 160 ? -23.324 1.205 9.135 1.00 96.00 160 PRO A CA 1
ATOM 1199 C C . PRO A 1 160 ? -22.423 0.086 8.596 1.00 96.00 160 PRO A C 1
ATOM 1201 O O . PRO A 1 160 ? -21.203 0.103 8.746 1.00 96.00 160 PRO A O 1
ATOM 1204 N N . LYS A 1 161 ? -23.043 -0.911 7.957 1.00 93.00 161 LYS A N 1
ATOM 1205 C CA . LYS A 1 161 ? -22.341 -2.099 7.456 1.00 93.00 161 LYS A CA 1
ATOM 1206 C C . LYS A 1 161 ? -21.167 -1.708 6.553 1.00 93.00 161 LYS A C 1
ATOM 1208 O O . LYS A 1 161 ? -21.364 -0.998 5.568 1.00 93.00 161 LYS A O 1
ATOM 1213 N N . GLY A 1 162 ? -19.995 -2.271 6.837 1.00 89.81 162 GLY A N 1
ATOM 1214 C CA . GLY A 1 162 ? -18.759 -2.013 6.093 1.00 89.81 162 GLY A CA 1
ATOM 1215 C C . GLY A 1 162 ? -17.918 -0.852 6.628 1.00 89.81 162 GLY A C 1
ATOM 1216 O O . GLY A 1 162 ? -16.806 -0.656 6.144 1.00 89.81 162 GLY A O 1
ATOM 1217 N N . GLU A 1 163 ? -18.400 -0.118 7.631 1.00 92.00 163 GLU A N 1
ATOM 1218 C CA . GLU A 1 163 ? -17.595 0.859 8.364 1.00 92.00 163 GLU A CA 1
ATOM 1219 C C . GLU A 1 163 ? -16.860 0.214 9.550 1.00 92.00 163 GLU A C 1
ATOM 1221 O O . GLU A 1 163 ? -17.133 -0.918 9.960 1.00 92.00 163 GLU A O 1
ATOM 1226 N N . HIS A 1 164 ? -15.893 0.943 10.108 1.00 92.69 164 HIS A N 1
ATOM 1227 C CA . HIS A 1 164 ? -15.221 0.528 11.334 1.00 92.69 164 HIS A CA 1
ATOM 1228 C C . HIS A 1 164 ? -16.138 0.684 12.557 1.00 92.69 164 HIS A C 1
ATOM 1230 O O . HIS A 1 164 ? -17.196 1.300 12.508 1.00 92.69 164 HIS A O 1
ATOM 1236 N N . TYR A 1 165 ? -15.716 0.149 13.699 1.00 95.44 165 TYR A N 1
ATOM 1237 C CA . TYR A 1 165 ? -16.455 0.306 14.952 1.00 95.44 165 TYR A CA 1
ATOM 1238 C C . TYR A 1 165 ? -16.123 1.642 15.630 1.00 95.44 165 TYR A C 1
ATOM 1240 O O . TYR A 1 165 ? -15.022 2.171 15.463 1.00 95.44 165 TYR A O 1
ATOM 1248 N N . GLU A 1 166 ? -17.068 2.178 16.403 1.00 95.50 166 GLU A N 1
ATOM 1249 C CA . GLU A 1 166 ? -16.847 3.335 17.282 1.00 95.50 166 GLU A CA 1
ATOM 1250 C C . GLU A 1 166 ? -16.474 2.878 18.703 1.00 95.50 166 GLU A C 1
ATOM 1252 O O . GLU A 1 166 ? -16.930 1.826 19.162 1.00 95.50 166 GLU A O 1
ATOM 1257 N N . PHE A 1 167 ? -15.670 3.674 19.417 1.00 94.88 167 PHE A N 1
ATOM 1258 C CA . PHE A 1 167 ? -15.232 3.376 20.785 1.00 94.88 167 PHE A CA 1
ATOM 1259 C C . PHE A 1 167 ? -15.683 4.462 21.767 1.00 94.88 167 PHE A C 1
ATOM 1261 O O . PHE A 1 167 ? -15.283 5.619 21.663 1.00 94.88 167 PHE A O 1
ATOM 1268 N N . LYS A 1 168 ? -16.492 4.059 22.749 1.00 95.50 168 LYS A N 1
ATOM 1269 C CA . LYS A 1 168 ? -17.040 4.892 23.828 1.00 95.50 168 LYS A CA 1
ATOM 1270 C C . LYS A 1 168 ? -16.112 4.851 25.034 1.00 95.50 168 LYS A C 1
ATOM 1272 O O . LYS A 1 168 ? -16.219 3.964 25.890 1.00 95.50 168 LYS A O 1
ATOM 1277 N N . LEU A 1 169 ? -15.163 5.782 25.081 1.00 93.94 169 LEU A N 1
ATOM 1278 C CA . LEU A 1 169 ? -14.122 5.822 26.114 1.00 93.94 169 LEU A CA 1
ATOM 1279 C C . LEU A 1 169 ? -14.689 6.006 27.529 1.00 93.94 169 LEU A C 1
ATOM 1281 O O . LEU A 1 169 ? -14.081 5.554 28.490 1.00 93.94 169 LEU A O 1
ATOM 1285 N N . GLU A 1 170 ? -15.885 6.574 27.660 1.00 96.31 170 GLU A N 1
ATOM 1286 C CA . GLU A 1 170 ? -16.601 6.760 28.921 1.00 96.31 170 GLU A CA 1
ATOM 1287 C C . GLU A 1 170 ? -17.037 5.448 29.598 1.00 96.31 170 GLU A C 1
ATOM 1289 O O . GLU A 1 170 ? -17.212 5.411 30.814 1.00 96.31 170 GLU A O 1
ATOM 1294 N N . THR A 1 171 ? -17.202 4.367 28.829 1.00 96.44 171 THR A N 1
ATOM 1295 C CA . THR A 1 171 ? -17.546 3.026 29.350 1.00 96.44 171 THR A CA 1
ATOM 1296 C C . THR A 1 171 ? -16.396 2.029 29.218 1.00 96.44 171 THR A C 1
ATOM 1298 O O . THR A 1 171 ? -16.456 0.922 29.758 1.00 96.44 171 THR A O 1
ATOM 1301 N N . CYS A 1 172 ? -15.329 2.405 28.513 1.00 96.38 172 CYS A N 1
ATOM 1302 C CA . CYS A 1 172 ? -14.155 1.570 28.341 1.00 96.38 172 CYS A CA 1
ATOM 1303 C C . CYS A 1 172 ? -13.368 1.465 29.653 1.00 96.38 172 CYS A C 1
ATOM 1305 O O . CYS A 1 172 ? -12.979 2.466 30.244 1.00 96.38 172 CYS A O 1
ATOM 1307 N N . VAL A 1 173 ? -13.070 0.235 30.075 1.00 95.88 173 VAL A N 1
ATOM 1308 C CA . VAL A 1 173 ? -12.244 -0.034 31.268 1.00 95.88 173 VAL A CA 1
ATOM 1309 C C . VAL A 1 173 ? -10.802 -0.431 30.929 1.00 95.88 173 VAL A C 1
ATOM 1311 O O . VAL A 1 173 ? -10.072 -0.893 31.799 1.00 95.88 173 VAL A O 1
ATOM 1314 N N . GLY A 1 174 ? -10.395 -0.341 29.658 1.00 95.06 174 GLY A N 1
ATOM 1315 C CA . GLY A 1 174 ? -9.024 -0.651 29.231 1.00 95.06 174 GLY A CA 1
ATOM 1316 C C . GLY A 1 174 ? -8.635 -2.136 29.277 1.00 95.06 174 GLY A C 1
ATOM 1317 O O . GLY A 1 174 ? -7.456 -2.460 29.245 1.00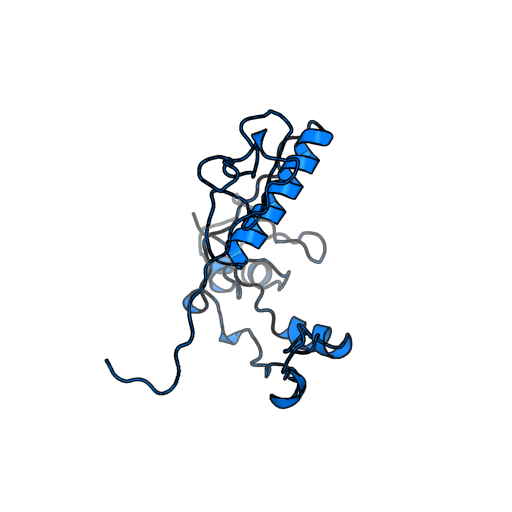 95.06 174 GLY A O 1
ATOM 1318 N N . CYS A 1 175 ? -9.598 -3.066 29.321 1.00 95.69 175 CYS A N 1
ATOM 1319 C CA . CYS A 1 175 ? -9.310 -4.506 29.443 1.00 95.69 175 CYS A CA 1
ATOM 1320 C C . CYS A 1 175 ? -8.678 -5.170 28.203 1.00 95.69 175 CYS A C 1
ATOM 1322 O O . CYS A 1 175 ? -8.409 -6.365 28.246 1.00 95.69 175 CYS A O 1
ATOM 1324 N N . LYS A 1 176 ? -8.497 -4.432 27.100 1.00 95.50 176 LYS A N 1
ATOM 1325 C CA . LYS A 1 176 ? -7.825 -4.854 25.856 1.00 95.50 176 LYS A CA 1
ATOM 1326 C C . LYS A 1 176 ? -8.460 -6.002 25.045 1.00 95.50 176 LYS A C 1
ATOM 1328 O O . LYS A 1 176 ? -8.113 -6.157 23.879 1.00 95.50 176 LYS A O 1
ATOM 1333 N N . LYS A 1 177 ? -9.466 -6.714 25.561 1.00 95.81 177 LYS A N 1
ATOM 1334 C CA . LYS A 1 177 ? -10.134 -7.833 24.856 1.00 95.81 177 LYS A CA 1
ATOM 1335 C C . LYS A 1 177 ? -10.545 -7.531 23.410 1.00 95.81 177 LYS A C 1
ATOM 1337 O O . LYS A 1 177 ? -10.384 -8.369 22.539 1.00 95.81 177 LYS A O 1
ATOM 1342 N N . CYS A 1 178 ? -11.072 -6.337 23.134 1.00 96.31 178 CYS A N 1
ATOM 1343 C CA . CYS A 1 178 ? -11.457 -5.955 21.773 1.00 96.31 178 CYS A CA 1
ATOM 1344 C C . CYS A 1 178 ? -10.266 -5.932 20.799 1.00 96.31 178 CYS A C 1
ATOM 1346 O O . CYS A 1 178 ? -10.439 -6.329 19.650 1.00 96.31 178 CYS A O 1
ATOM 1348 N N . ALA A 1 179 ? -9.092 -5.487 21.255 1.00 95.25 179 ALA A N 1
ATOM 1349 C CA . ALA A 1 179 ? -7.868 -5.448 20.465 1.00 95.25 179 ALA A CA 1
ATOM 1350 C C . ALA A 1 179 ? -7.239 -6.840 20.317 1.00 95.25 179 ALA A C 1
ATOM 1352 O O . ALA A 1 179 ? -6.839 -7.200 19.217 1.00 95.25 179 ALA A O 1
ATOM 1353 N N . GLU A 1 180 ? -7.215 -7.645 21.385 1.00 94.56 180 GLU A N 1
ATOM 1354 C CA . GLU A 1 180 ? -6.723 -9.036 21.346 1.00 94.56 180 GLU A CA 1
ATOM 1355 C C . GLU A 1 180 ? -7.523 -9.916 20.380 1.00 94.56 180 GLU A C 1
ATOM 1357 O O . GLU A 1 180 ? -6.955 -10.742 19.673 1.00 94.56 180 GLU A O 1
ATOM 1362 N N . GLU A 1 181 ? -8.835 -9.698 20.306 1.00 95.44 181 GLU A N 1
ATOM 1363 C CA . GLU A 1 181 ? -9.740 -10.457 19.438 1.00 95.44 181 GLU A CA 1
ATOM 1364 C C . GLU A 1 181 ? -9.884 -9.840 18.035 1.00 95.44 181 GLU A C 1
ATOM 1366 O O . GLU A 1 181 ? -10.675 -10.321 17.214 1.00 95.44 181 GLU A O 1
ATOM 1371 N N . CYS A 1 182 ? -9.154 -8.757 17.738 1.00 96.12 182 CYS A N 1
ATOM 1372 C CA . CYS A 1 182 ? -9.147 -8.133 16.421 1.00 96.12 182 CYS A CA 1
ATOM 1373 C C . CYS A 1 182 ? -8.273 -8.949 15.457 1.00 96.12 182 CYS A C 1
ATOM 1375 O O . CYS A 1 182 ? -7.047 -8.921 15.564 1.00 96.12 182 CYS A O 1
ATOM 1377 N N . PRO A 1 183 ? -8.853 -9.628 14.453 1.00 96.31 183 PRO A N 1
ATOM 1378 C CA . PRO A 1 183 ? -8.081 -10.556 13.633 1.00 96.31 183 PRO A CA 1
ATOM 1379 C C . PRO A 1 183 ? -7.061 -9.860 12.730 1.00 96.31 183 PRO A C 1
ATOM 1381 O O . PRO A 1 183 ? -6.070 -10.471 12.329 1.00 96.31 183 PRO A O 1
ATOM 1384 N N . CYS A 1 184 ? -7.293 -8.593 12.387 1.00 94.69 184 CYS A N 1
ATOM 1385 C CA . CYS A 1 184 ? -6.426 -7.813 11.513 1.00 94.69 184 CYS A CA 1
ATOM 1386 C C . CYS A 1 184 ? -5.547 -6.791 12.233 1.00 94.69 184 CYS A C 1
ATOM 1388 O O . CYS A 1 184 ? -4.845 -6.048 11.552 1.00 94.69 184 CYS A O 1
ATOM 1390 N N . ASN A 1 185 ? -5.572 -6.749 13.569 1.00 94.12 185 ASN A N 1
ATOM 1391 C CA . ASN A 1 185 ? -4.813 -5.783 14.366 1.00 94.12 185 ASN A CA 1
ATOM 1392 C C . ASN A 1 185 ? -5.121 -4.309 14.020 1.00 94.12 185 ASN A C 1
ATOM 1394 O O . ASN A 1 185 ? -4.227 -3.478 13.904 1.00 94.12 185 ASN A O 1
ATOM 1398 N N . TYR A 1 186 ? -6.402 -3.992 13.804 1.00 92.88 186 TYR A N 1
ATOM 1399 C CA . TYR A 1 186 ? -6.865 -2.628 13.511 1.00 92.88 186 TYR A CA 1
ATOM 1400 C C . TYR A 1 186 ? -6.914 -1.720 14.752 1.00 92.88 186 TYR A C 1
ATOM 1402 O O . TYR A 1 186 ? -6.846 -0.501 14.633 1.00 92.88 186 TYR A O 1
ATOM 1410 N N . ILE A 1 187 ? -7.095 -2.298 15.943 1.00 92.75 187 ILE A N 1
ATOM 1411 C CA . ILE A 1 187 ? -7.338 -1.539 17.176 1.00 92.75 187 ILE A CA 1
ATOM 1412 C C . ILE A 1 187 ? -6.010 -1.288 17.883 1.00 92.75 187 ILE A C 1
ATOM 1414 O O . ILE A 1 187 ? -5.395 -2.226 18.389 1.00 92.75 187 ILE A O 1
ATOM 1418 N N . ASP A 1 188 ? -5.621 -0.020 17.963 1.00 87.75 188 ASP A N 1
ATOM 1419 C CA . ASP A 1 188 ? -4.490 0.426 18.770 1.00 87.75 188 ASP A CA 1
ATOM 1420 C C . ASP A 1 188 ? -4.945 0.783 20.194 1.00 87.75 188 ASP A C 1
ATOM 1422 O O . ASP A 1 188 ? -5.996 1.397 20.394 1.00 87.75 188 ASP A O 1
ATOM 1426 N N . MET A 1 189 ? -4.161 0.375 21.189 1.00 86.88 189 MET A N 1
ATOM 1427 C CA . MET A 1 189 ? -4.431 0.617 22.607 1.00 86.88 189 MET A CA 1
ATOM 1428 C C . MET A 1 189 ? -3.401 1.623 23.119 1.00 86.88 189 MET A C 1
ATOM 1430 O O . MET A 1 189 ? -2.256 1.247 23.368 1.00 86.88 189 MET A O 1
ATOM 1434 N N . ILE A 1 190 ? -3.823 2.882 23.257 1.00 70.69 190 ILE A N 1
ATOM 1435 C CA . ILE A 1 190 ? -3.009 4.001 23.765 1.00 70.69 190 ILE A CA 1
ATOM 1436 C C . ILE A 1 190 ? -3.061 4.052 25.294 1.00 70.69 190 ILE A C 1
ATOM 1438 O O . ILE A 1 190 ? -4.169 3.864 25.850 1.00 70.69 190 ILE A O 1
#

Sequence (190 aa):
MEADTIIPAIGQGPNFGGLEKFEDNGWITVNELGETTEPGTYAGGDVTNKLGTVTEAIGLGRKTAEAIDAYIKGEELPKVYPGPVVKSSDMAMNYYEALPRVEKSHISVDARKGNFDEVVSTFSNESVVEESKRCLSCGMCFDCGNCYSFCSYNAVGKLPKGEHYEFKLETCVGCKKCAEECPCNYIDMI

Foldseek 3Di:
DDDPDDDDPDDDADDCVVNVVQDDPRAGEADQQQDGPDPLDGDAACRHPQHDDNVRRVVSVVSVVQVNVCVVVVHDRPPDDPDPQFDPVLFQPVVADDDDQDDWDADDPVVPPPDPDDGTDDDDPVNVVSNVSRDQCALHDQQPCQLVVQDPQNQWADDPHRDDIHGNPVRDPQPCRSQVRHRRNNDDRD

Solvent-accessible surface area (backbone atoms only — not comparable to full-atom values): 12054 Å² total; per-residue (Å²): 136,92,76,96,74,84,84,80,89,75,83,86,75,68,83,47,88,96,46,60,92,50,58,50,97,75,18,30,58,51,53,97,45,14,40,37,91,51,88,99,39,71,54,49,24,78,53,25,68,68,70,74,53,74,68,51,19,53,50,37,34,51,44,21,52,52,42,52,53,19,61,76,70,72,47,78,66,78,85,80,75,80,66,77,89,63,50,76,89,63,30,44,64,88,76,56,80,92,69,83,80,78,84,69,57,62,65,53,76,77,75,55,63,95,60,86,70,78,52,64,50,80,73,51,75,68,51,48,55,59,50,54,71,64,61,69,46,72,39,41,70,76,57,82,56,46,34,49,73,60,36,90,57,72,21,44,44,86,53,65,92,76,42,56,74,45,76,42,71,93,50,48,82,80,81,54,53,36,38,75,54,26,51,26,43,53,59,82,89,130

Secondary structure (DSSP, 8-state):
---S------------TT-GGGEETTEE---TT-B-SSTT-B--STTBS----HHHHHHHHHHHHHHHHHHHHTPPPP---------GGGS-GGGS--PPPPPPPB--TGGGTTS---SBPPPPHHHHHHHHTT---TTS-----HHHHH-TTS-EE--STTSPPEE-TTT-----HHHHT-TT------

pLDDT: mean 92.18, std 5.85, range [56.5, 97.38]

Mean predicted aligned error: 6.37 Å